Protein AF-A0A6C0I7C7-F1 (afdb_monomer)

Structure (mmCIF, N/CA/C/O backbone):
data_AF-A0A6C0I7C7-F1
#
_entry.id   AF-A0A6C0I7C7-F1
#
loop_
_atom_site.group_PDB
_atom_site.id
_atom_site.type_symbol
_atom_site.label_atom_id
_atom_site.label_alt_id
_atom_site.label_comp_id
_atom_site.label_asym_id
_atom_site.label_entity_id
_atom_site.label_seq_id
_atom_site.pdbx_PDB_ins_code
_atom_site.Cartn_x
_atom_site.Cartn_y
_atom_site.Cartn_z
_atom_site.occupancy
_atom_site.B_iso_or_equiv
_atom_site.auth_seq_id
_atom_site.auth_comp_id
_atom_site.auth_asym_id
_atom_site.auth_atom_id
_atom_site.pdbx_PDB_model_num
ATOM 1 N N . MET A 1 1 ? -17.592 3.405 11.087 1.00 39.84 1 MET A N 1
ATOM 2 C CA . MET A 1 1 ? -16.593 3.543 10.002 1.00 39.84 1 MET A CA 1
ATOM 3 C C . MET A 1 1 ? -16.508 5.006 9.608 1.00 39.84 1 MET A C 1
ATOM 5 O O . MET A 1 1 ? -17.499 5.531 9.111 1.00 39.84 1 MET A O 1
ATOM 9 N N . THR A 1 2 ? -15.379 5.684 9.818 1.00 46.84 2 THR A N 1
ATOM 10 C CA . THR A 1 2 ? -15.188 6.994 9.184 1.00 46.84 2 THR A CA 1
ATOM 11 C C . THR A 1 2 ? -15.109 6.748 7.677 1.00 46.84 2 THR A C 1
ATOM 13 O O . THR A 1 2 ? -14.207 6.071 7.189 1.00 46.84 2 THR A O 1
ATOM 16 N N . LYS A 1 3 ? -16.101 7.228 6.917 1.00 59.59 3 LYS A N 1
ATOM 17 C CA . LYS A 1 3 ? -16.190 7.017 5.457 1.00 59.59 3 LYS A CA 1
ATOM 18 C C . LYS A 1 3 ? -14.930 7.490 4.700 1.00 59.59 3 LYS A C 1
ATOM 20 O O . LYS A 1 3 ? -14.729 7.087 3.562 1.00 59.59 3 LYS A O 1
ATOM 25 N N . ALA A 1 4 ? -14.086 8.307 5.337 1.00 64.00 4 ALA A N 1
ATOM 26 C CA . ALA A 1 4 ? -12.884 8.897 4.761 1.00 64.00 4 ALA A CA 1
ATOM 27 C C . ALA A 1 4 ? -11.643 7.979 4.744 1.00 64.00 4 ALA A C 1
ATOM 29 O O . ALA A 1 4 ? -10.854 8.082 3.808 1.00 64.00 4 ALA A O 1
ATOM 30 N N . TRP A 1 5 ? -11.447 7.086 5.730 1.00 82.62 5 TRP A N 1
ATOM 31 C CA . TRP A 1 5 ? -10.162 6.370 5.863 1.00 82.62 5 TRP A CA 1
ATOM 32 C C . TRP A 1 5 ? -9.929 5.360 4.736 1.00 82.62 5 TRP A C 1
ATOM 34 O O . TRP A 1 5 ? -8.826 5.279 4.208 1.00 82.62 5 TRP A O 1
ATOM 44 N N . GLY A 1 6 ? -10.965 4.592 4.376 1.00 88.00 6 GLY A N 1
ATOM 45 C CA . GLY A 1 6 ? -10.836 3.439 3.483 1.00 88.00 6 GLY A CA 1
ATOM 46 C C . GLY A 1 6 ? -10.305 3.830 2.107 1.00 88.00 6 GLY A C 1
ATOM 47 O O . GLY A 1 6 ? -9.279 3.301 1.689 1.00 88.00 6 GLY A O 1
ATOM 48 N N . PRO A 1 7 ? -10.944 4.786 1.411 1.00 90.81 7 PRO A N 1
ATOM 49 C CA . PRO A 1 7 ? -10.458 5.199 0.105 1.00 90.81 7 PRO A CA 1
ATOM 50 C C . PRO A 1 7 ? -9.084 5.871 0.129 1.00 90.81 7 PRO A C 1
ATOM 52 O O . PRO A 1 7 ? -8.263 5.589 -0.736 1.00 90.81 7 PRO A O 1
ATOM 55 N N . LEU A 1 8 ? -8.806 6.711 1.133 1.00 92.38 8 LEU A N 1
ATOM 56 C CA . LEU A 1 8 ? -7.497 7.348 1.292 1.00 92.38 8 LEU A CA 1
ATOM 57 C C . LEU A 1 8 ? -6.392 6.312 1.562 1.00 92.38 8 LEU A C 1
ATOM 59 O O . LEU A 1 8 ? -5.307 6.403 0.991 1.00 92.38 8 LEU A O 1
ATOM 63 N N . GLY A 1 9 ? -6.679 5.302 2.386 1.00 95.06 9 GLY A N 1
ATOM 64 C CA . GLY A 1 9 ? -5.780 4.183 2.663 1.00 95.06 9 GLY A CA 1
ATOM 65 C C . GLY A 1 9 ? -5.479 3.345 1.420 1.00 95.06 9 GLY A C 1
ATOM 66 O O . GLY A 1 9 ? -4.312 3.106 1.119 1.00 95.06 9 GLY A O 1
ATOM 67 N N . TRP A 1 10 ? -6.501 2.959 0.649 1.00 96.38 10 TRP A N 1
ATOM 68 C CA . TRP A 1 10 ? -6.286 2.222 -0.602 1.00 96.38 10 TRP A CA 1
ATOM 69 C C . TRP A 1 10 ? -5.533 3.050 -1.640 1.00 96.38 10 TRP A C 1
ATOM 71 O O . TRP A 1 10 ? -4.612 2.532 -2.265 1.00 96.38 10 TRP A O 1
ATOM 81 N N . ALA A 1 11 ? -5.862 4.336 -1.788 1.00 95.19 11 ALA A N 1
ATOM 82 C CA . ALA A 1 11 ? -5.137 5.218 -2.698 1.00 95.19 11 ALA A CA 1
ATOM 83 C C . ALA A 1 11 ? -3.657 5.362 -2.299 1.00 95.19 11 ALA A C 1
ATOM 85 O O . ALA A 1 11 ? -2.781 5.383 -3.159 1.00 95.19 11 ALA A O 1
ATOM 86 N N . THR A 1 12 ? -3.366 5.386 -0.995 1.00 96.44 12 THR A N 1
ATOM 87 C CA . THR A 1 12 ? -1.997 5.399 -0.456 1.00 96.44 12 THR A CA 1
ATOM 88 C C . THR A 1 12 ? -1.244 4.112 -0.786 1.00 96.44 12 THR A C 1
ATOM 90 O O . THR A 1 12 ? -0.120 4.187 -1.273 1.00 96.44 12 THR A O 1
ATOM 93 N N . LEU A 1 13 ? -1.860 2.942 -0.581 1.00 97.81 13 LEU A N 1
ATOM 94 C CA . LEU A 1 13 ? -1.248 1.650 -0.915 1.00 97.81 13 LEU A CA 1
ATOM 95 C C . LEU A 1 13 ? -0.942 1.524 -2.413 1.00 97.81 13 LEU A C 1
ATOM 97 O O . LEU A 1 13 ? 0.166 1.142 -2.775 1.00 97.81 13 LEU A O 1
ATOM 101 N N . HIS A 1 14 ? -1.902 1.871 -3.277 1.00 96.75 14 HIS A N 1
ATOM 102 C CA . HIS A 1 14 ? -1.714 1.816 -4.733 1.00 96.75 14 HIS A CA 1
ATOM 103 C C . HIS A 1 14 ? -0.637 2.789 -5.209 1.00 96.75 14 HIS A C 1
ATOM 105 O O . HIS A 1 14 ? 0.195 2.427 -6.032 1.00 96.75 14 HIS A O 1
ATOM 111 N N . SER A 1 15 ? -0.619 3.998 -4.644 1.00 95.50 15 SER A N 1
ATOM 112 C CA . SER A 1 15 ? 0.409 5.010 -4.904 1.00 95.50 15 SER A CA 1
ATOM 113 C C . SER A 1 15 ? 1.811 4.521 -4.519 1.00 95.50 15 SER A C 1
ATOM 115 O O . SER A 1 15 ? 2.746 4.670 -5.299 1.00 95.50 15 SER A O 1
ATOM 117 N N . VAL A 1 16 ? 1.964 3.880 -3.354 1.00 96.12 16 VAL A N 1
ATOM 118 C CA . VAL A 1 16 ? 3.245 3.282 -2.944 1.00 96.12 16 VAL A CA 1
ATOM 119 C C . VAL A 1 16 ? 3.658 2.142 -3.868 1.00 96.12 16 VAL A C 1
ATOM 121 O O . VAL A 1 16 ? 4.806 2.102 -4.306 1.00 96.12 16 VAL A O 1
ATOM 124 N N . ALA A 1 17 ? 2.732 1.241 -4.201 1.00 96.25 17 ALA A N 1
ATOM 125 C CA . ALA A 1 17 ? 3.032 0.111 -5.070 1.00 96.25 17 ALA A CA 1
ATOM 126 C C . ALA A 1 17 ? 3.509 0.558 -6.456 1.00 96.25 17 ALA A C 1
ATOM 128 O O . ALA A 1 17 ? 4.483 0.019 -6.969 1.00 96.25 17 ALA A O 1
ATOM 129 N N . ALA A 1 18 ? 2.876 1.585 -7.026 1.00 95.12 18 ALA A N 1
ATOM 130 C CA . ALA A 1 18 ? 3.227 2.113 -8.340 1.00 95.12 18 ALA A CA 1
ATOM 131 C C . ALA A 1 18 ? 4.615 2.778 -8.392 1.00 95.12 18 ALA A C 1
ATOM 133 O O . ALA A 1 18 ? 5.244 2.811 -9.447 1.00 95.12 18 ALA A O 1
ATOM 134 N N . MET A 1 19 ? 5.104 3.278 -7.254 1.00 93.44 19 MET A N 1
ATOM 135 C CA . MET A 1 19 ? 6.407 3.941 -7.117 1.00 93.44 19 MET A CA 1
ATOM 136 C C . MET A 1 19 ? 7.557 3.009 -6.752 1.00 93.44 19 MET A C 1
ATOM 138 O O . MET A 1 19 ? 8.706 3.446 -6.628 1.00 93.44 19 MET A O 1
ATOM 142 N N . TYR A 1 20 ? 7.256 1.738 -6.519 1.00 95.50 20 TYR A N 1
ATOM 143 C CA . TYR A 1 20 ? 8.263 0.761 -6.162 1.00 95.50 20 TYR A CA 1
ATOM 144 C C . TYR A 1 20 ? 9.186 0.441 -7.344 1.00 95.50 20 TYR A C 1
ATOM 146 O O . TYR A 1 20 ? 8.843 0.687 -8.495 1.00 95.50 20 TYR A O 1
ATOM 154 N N . SER A 1 21 ? 10.391 -0.058 -7.066 1.00 94.25 21 SER A N 1
ATOM 155 C CA . SER A 1 21 ? 11.368 -0.377 -8.116 1.00 94.25 21 SER A CA 1
ATOM 156 C C . SER A 1 21 ? 10.987 -1.668 -8.843 1.00 94.25 21 SER A C 1
ATOM 158 O O . SER A 1 21 ? 10.533 -2.615 -8.203 1.00 94.25 21 SER A O 1
ATOM 160 N N . ASP A 1 22 ? 11.227 -1.750 -10.153 1.00 94.88 22 ASP A N 1
ATOM 161 C CA . ASP A 1 22 ? 11.140 -3.026 -10.883 1.00 94.88 22 ASP A CA 1
ATOM 162 C C . ASP A 1 22 ? 12.212 -4.017 -10.421 1.00 94.88 22 ASP A C 1
ATOM 164 O O . ASP A 1 22 ? 11.950 -5.213 -10.342 1.00 94.88 22 ASP A O 1
ATOM 168 N N . SER A 1 23 ? 13.383 -3.495 -10.044 1.00 95.81 23 SER A N 1
ATOM 169 C CA . SER A 1 23 ? 14.525 -4.255 -9.530 1.00 95.81 23 SER A CA 1
ATOM 170 C C . SER A 1 23 ? 14.928 -3.696 -8.160 1.00 95.81 23 SER A C 1
ATOM 172 O O . SER A 1 23 ? 15.863 -2.895 -8.075 1.00 95.81 23 SER A O 1
ATOM 174 N N . PRO A 1 24 ? 14.185 -4.011 -7.084 1.00 96.50 24 PRO A N 1
ATOM 175 C CA . PRO A 1 24 ? 14.454 -3.474 -5.758 1.00 96.50 24 PRO A CA 1
ATOM 176 C C . PRO A 1 24 ? 15.679 -4.133 -5.120 1.00 96.50 24 PRO A C 1
ATOM 178 O O . PRO A 1 24 ? 15.840 -5.355 -5.134 1.00 96.50 24 PRO A O 1
ATOM 181 N N . THR A 1 25 ? 16.511 -3.315 -4.483 1.00 97.19 25 THR A N 1
ATOM 182 C CA . THR A 1 25 ? 17.580 -3.778 -3.589 1.00 97.19 25 THR A CA 1
ATOM 183 C C . THR A 1 25 ? 17.002 -4.429 -2.329 1.00 97.19 25 THR A C 1
ATOM 185 O O . THR A 1 25 ? 15.852 -4.186 -1.954 1.00 97.19 25 THR A O 1
ATOM 188 N N . ASP A 1 26 ? 17.805 -5.212 -1.607 1.00 97.50 26 ASP A N 1
ATOM 189 C CA . ASP A 1 26 ? 17.351 -5.835 -0.355 1.00 97.50 26 ASP A CA 1
ATOM 190 C C . ASP A 1 26 ? 16.972 -4.801 0.716 1.00 97.50 26 ASP A C 1
ATOM 192 O O . ASP A 1 26 ? 16.044 -5.019 1.498 1.00 97.50 26 ASP A O 1
ATOM 196 N N . LEU A 1 27 ? 17.615 -3.628 0.697 1.00 95.88 27 LEU A N 1
ATOM 197 C CA . LEU A 1 27 ? 17.228 -2.502 1.544 1.00 95.88 27 LEU A CA 1
ATOM 198 C C . LEU A 1 27 ? 15.833 -1.972 1.179 1.00 95.88 27 LEU A C 1
ATOM 200 O O . LEU A 1 27 ? 15.023 -1.722 2.069 1.00 95.88 27 LEU A O 1
ATOM 204 N N . GLU A 1 28 ? 15.526 -1.829 -0.112 1.00 95.88 28 GLU A N 1
ATOM 205 C CA . GLU A 1 28 ? 14.204 -1.392 -0.581 1.00 95.88 28 GLU A CA 1
ATOM 206 C C . GLU A 1 28 ? 13.115 -2.428 -0.270 1.00 95.88 28 GLU A C 1
ATOM 208 O O . GLU A 1 28 ? 12.003 -2.054 0.106 1.00 95.88 28 GLU A O 1
ATOM 213 N N . LYS A 1 29 ? 13.429 -3.728 -0.362 1.00 97.81 29 LYS A N 1
ATOM 214 C CA . LYS A 1 29 ? 12.543 -4.820 0.079 1.00 97.81 29 LYS A CA 1
ATOM 215 C C . LYS A 1 29 ? 12.265 -4.750 1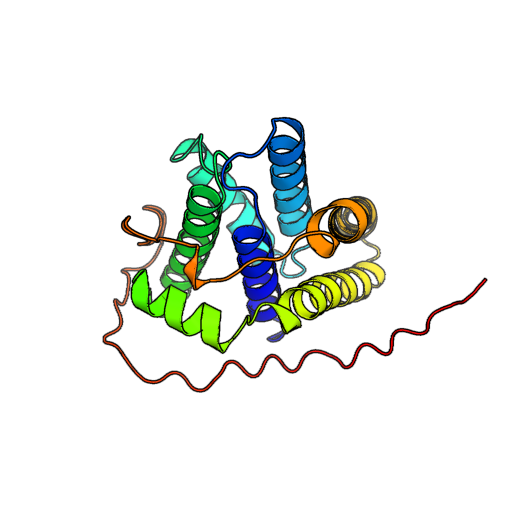.580 1.00 97.81 29 LYS A C 1
ATOM 217 O O . LYS A 1 29 ? 11.108 -4.791 1.993 1.00 97.81 29 LYS A O 1
ATOM 222 N N . ALA A 1 30 ? 13.298 -4.585 2.405 1.00 96.81 30 ALA A N 1
ATOM 223 C CA . ALA A 1 30 ? 13.136 -4.445 3.851 1.00 96.81 30 ALA A CA 1
ATOM 224 C C . ALA A 1 30 ? 12.327 -3.188 4.222 1.00 96.81 30 ALA A C 1
ATOM 226 O O . ALA A 1 30 ? 11.477 -3.226 5.117 1.00 96.81 30 ALA A O 1
ATOM 227 N N . LEU A 1 31 ? 12.561 -2.083 3.511 1.00 96.31 31 LEU A N 1
ATOM 228 C CA . LEU A 1 31 ? 11.858 -0.820 3.702 1.00 96.31 31 LEU A CA 1
ATOM 229 C C . LEU A 1 31 ? 10.370 -0.937 3.355 1.00 96.31 31 LEU A C 1
ATOM 231 O O . LEU A 1 31 ? 9.543 -0.504 4.158 1.00 96.31 31 LEU A O 1
ATOM 235 N N . VAL A 1 32 ? 10.004 -1.546 2.219 1.00 97.38 32 VAL A N 1
ATOM 236 C CA . VAL A 1 32 ? 8.585 -1.693 1.849 1.00 97.38 32 VAL A CA 1
ATOM 237 C C . VAL A 1 32 ? 7.846 -2.655 2.781 1.00 97.38 32 VAL A C 1
ATOM 239 O O . VAL A 1 32 ? 6.708 -2.376 3.156 1.00 97.38 32 VAL A O 1
ATOM 242 N N . THR A 1 33 ? 8.502 -3.725 3.244 1.00 97.56 33 THR A N 1
ATOM 243 C CA . THR A 1 33 ? 7.944 -4.635 4.257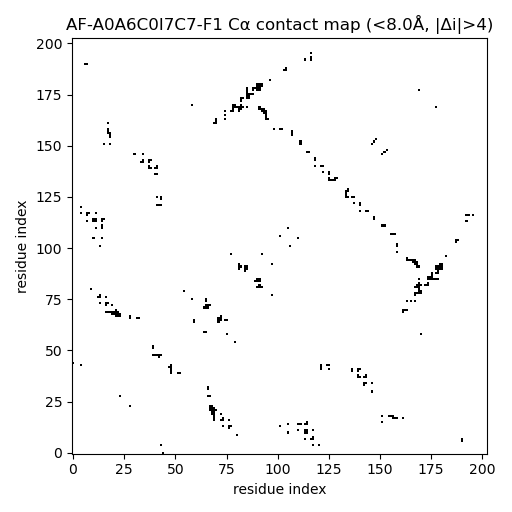 1.00 97.56 33 THR A CA 1
ATOM 244 C C . THR A 1 33 ? 7.630 -3.891 5.549 1.00 97.56 33 THR A C 1
ATOM 246 O O . THR A 1 33 ? 6.485 -3.911 6.004 1.00 97.56 33 THR A O 1
ATOM 249 N N . ARG A 1 34 ? 8.603 -3.145 6.091 1.00 97.12 34 ARG A N 1
ATOM 250 C CA . ARG A 1 34 ? 8.395 -2.316 7.288 1.00 97.12 34 ARG A CA 1
ATOM 251 C C . ARG A 1 34 ? 7.291 -1.285 7.072 1.00 97.12 34 ARG A C 1
ATOM 253 O O . ARG A 1 34 ? 6.467 -1.066 7.955 1.00 97.12 34 ARG A O 1
ATOM 260 N N . TRP A 1 35 ? 7.253 -0.655 5.900 1.00 97.75 35 TRP A N 1
ATOM 261 C CA . TRP A 1 35 ? 6.241 0.347 5.586 1.00 97.75 35 TRP A CA 1
ATOM 262 C C . TRP A 1 35 ? 4.827 -0.253 5.556 1.00 97.75 35 TRP A C 1
ATOM 264 O O . TRP A 1 35 ? 3.918 0.342 6.133 1.00 97.75 35 TRP A O 1
ATOM 274 N N . ILE A 1 36 ? 4.626 -1.441 4.969 1.00 98.31 36 ILE A N 1
ATOM 275 C CA . ILE A 1 36 ? 3.315 -2.118 4.959 1.00 98.31 36 ILE A CA 1
ATOM 276 C C . ILE A 1 36 ? 2.896 -2.552 6.364 1.00 98.31 36 ILE A C 1
ATOM 278 O O . ILE A 1 36 ? 1.726 -2.407 6.724 1.00 98.31 36 ILE A O 1
ATOM 282 N N . GLU A 1 37 ? 3.829 -3.039 7.182 1.00 97.81 37 GLU A N 1
ATOM 283 C CA . GLU A 1 37 ? 3.557 -3.352 8.588 1.00 97.81 37 GLU A CA 1
ATOM 284 C C . GLU A 1 37 ? 3.119 -2.100 9.359 1.00 97.81 37 GLU A C 1
ATOM 286 O O . GLU A 1 37 ? 2.093 -2.112 10.043 1.00 97.81 37 GLU A O 1
ATOM 291 N N . SER A 1 38 ? 3.831 -0.984 9.194 1.00 98.38 38 SER A N 1
ATOM 292 C CA . SER A 1 38 ? 3.466 0.300 9.797 1.00 98.38 38 SER A CA 1
ATOM 293 C C . SER A 1 38 ? 2.130 0.828 9.273 1.00 98.38 38 SER A C 1
ATOM 295 O O . SER A 1 38 ? 1.309 1.330 10.047 1.00 98.38 38 SER A O 1
ATOM 297 N N . PHE A 1 39 ? 1.846 0.658 7.980 1.00 98.31 39 PHE A N 1
ATOM 298 C CA . PHE A 1 39 ? 0.549 0.986 7.396 1.00 98.31 39 PHE A CA 1
ATOM 299 C C . PHE A 1 39 ? -0.561 0.166 8.060 1.00 98.31 39 PHE A C 1
ATOM 301 O O . PHE A 1 39 ? -1.523 0.743 8.562 1.00 98.31 39 PHE A O 1
ATOM 308 N N . GLN A 1 40 ? -0.401 -1.159 8.151 1.00 97.75 40 GLN A N 1
ATOM 309 C CA . GLN A 1 40 ? -1.358 -2.050 8.807 1.00 97.75 40 GLN A CA 1
ATOM 310 C C . GLN A 1 40 ? -1.624 -1.602 10.245 1.00 97.75 40 GLN A C 1
ATOM 312 O O . GLN A 1 40 ? -2.779 -1.441 10.635 1.00 97.75 40 GLN A O 1
ATOM 317 N N . ARG A 1 41 ? -0.571 -1.336 11.024 1.00 97.38 41 ARG A N 1
ATOM 318 C CA . ARG A 1 41 ? -0.684 -0.942 12.436 1.00 97.38 41 ARG A CA 1
ATOM 319 C C . ARG A 1 41 ? -1.374 0.404 12.638 1.00 97.38 41 ARG A C 1
ATOM 321 O O . ARG A 1 41 ? -2.003 0.602 13.678 1.00 97.38 41 ARG A O 1
ATOM 328 N N . THR A 1 42 ? -1.306 1.295 11.653 1.00 96.38 42 THR A N 1
ATOM 329 C CA . THR A 1 42 ? -1.896 2.641 11.715 1.00 96.38 42 THR A CA 1
ATOM 330 C C . THR A 1 42 ? -3.308 2.735 11.140 1.00 96.38 42 THR A C 1
ATOM 332 O O . THR A 1 42 ? -3.927 3.796 11.257 1.00 96.38 42 THR A O 1
ATOM 335 N N . ILE A 1 43 ? -3.869 1.648 10.595 1.00 95.56 43 ILE A N 1
ATOM 336 C CA . ILE A 1 43 ? -5.288 1.599 10.222 1.00 95.56 43 ILE A CA 1
ATOM 337 C C . ILE A 1 43 ? -6.140 1.900 11.465 1.00 95.56 43 ILE A C 1
ATOM 339 O O . ILE A 1 43 ? -6.121 1.169 12.450 1.00 95.56 43 ILE A O 1
ATOM 343 N N . THR A 1 44 ? -6.909 2.987 11.401 1.00 92.31 44 THR A N 1
ATOM 344 C CA . THR A 1 44 ? -7.697 3.526 12.531 1.00 92.31 44 THR A CA 1
ATOM 345 C C . THR A 1 44 ? -8.980 2.741 12.817 1.00 92.31 44 THR A C 1
ATOM 347 O O . THR A 1 44 ? -9.546 2.832 13.900 1.00 92.31 44 THR A O 1
ATOM 350 N N . CYS A 1 45 ? -9.459 1.949 11.855 1.00 91.88 45 CYS A N 1
ATOM 351 C CA . CYS A 1 45 ? -10.578 1.031 12.051 1.00 91.88 45 CYS A CA 1
ATOM 352 C C . CYS A 1 45 ? -10.073 -0.298 12.628 1.00 91.88 45 CYS A C 1
ATOM 354 O O . CYS A 1 45 ? -9.456 -1.072 11.901 1.00 91.88 45 CYS A O 1
ATOM 356 N N . GLU A 1 46 ? -10.408 -0.604 13.883 1.00 92.12 46 GLU A N 1
ATOM 357 C CA . GLU A 1 46 ? -9.919 -1.802 14.586 1.00 92.12 46 GLU A CA 1
ATOM 358 C C . GLU A 1 46 ? -10.190 -3.114 13.837 1.00 92.12 46 GLU A C 1
ATOM 360 O O . GLU A 1 46 ? -9.271 -3.871 13.523 1.00 92.12 46 GLU A O 1
ATOM 365 N N . MET A 1 47 ? -11.450 -3.358 13.463 1.00 92.56 47 MET A N 1
ATOM 366 C CA . MET A 1 47 ? -11.811 -4.566 12.712 1.00 92.56 47 MET A CA 1
ATOM 367 C C . MET A 1 47 ? -11.091 -4.631 11.362 1.00 92.56 47 MET A C 1
ATOM 369 O O . MET A 1 47 ? -10.629 -5.689 10.946 1.00 92.56 47 MET A O 1
ATOM 373 N N . CYS A 1 48 ? -10.968 -3.494 10.675 1.00 93.69 48 CYS A N 1
ATOM 374 C CA . CYS A 1 48 ? -10.299 -3.419 9.382 1.00 93.69 48 CYS A CA 1
ATOM 375 C C . CYS A 1 48 ? -8.800 -3.713 9.519 1.00 93.69 48 CYS A C 1
ATOM 377 O O . CYS A 1 48 ? -8.238 -4.428 8.696 1.00 93.69 48 CYS A O 1
ATOM 379 N N . ARG A 1 49 ? -8.172 -3.204 10.583 1.00 95.06 49 ARG A N 1
ATOM 380 C CA . ARG A 1 49 ? -6.770 -3.435 10.924 1.00 95.06 49 ARG A CA 1
ATOM 381 C C . ARG A 1 49 ? -6.480 -4.910 11.191 1.00 95.06 49 ARG A C 1
ATOM 383 O O . ARG A 1 49 ? -5.491 -5.433 10.676 1.00 95.06 49 ARG A O 1
ATOM 390 N N . SER A 1 50 ? -7.342 -5.570 11.964 1.00 95.75 50 SER A N 1
ATOM 391 C CA . SER A 1 50 ? -7.244 -7.005 12.260 1.00 95.75 50 SER A CA 1
ATOM 392 C C . SER A 1 50 ? -7.448 -7.864 11.003 1.00 95.75 50 SER A C 1
ATOM 394 O O . SER A 1 50 ? -6.644 -8.751 10.702 1.00 95.75 50 SER A O 1
ATOM 396 N N . HIS A 1 51 ? -8.461 -7.542 10.191 1.00 94.88 51 HIS A N 1
ATOM 397 C CA . H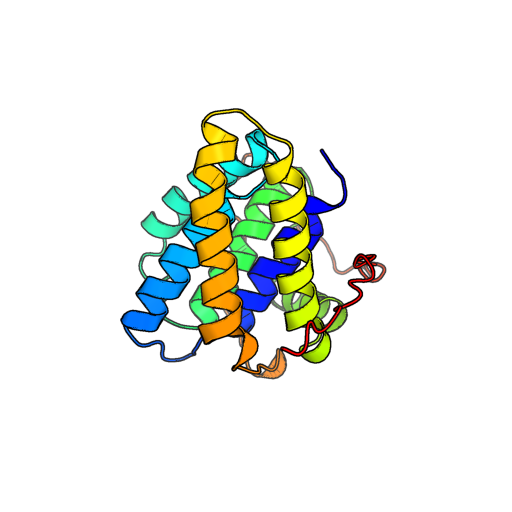IS A 1 51 ? -8.685 -8.226 8.917 1.00 94.88 51 HIS A CA 1
ATOM 398 C C . HIS A 1 51 ? -7.514 -8.046 7.946 1.00 94.88 51 HIS A C 1
ATOM 400 O O . HIS A 1 51 ? -7.101 -9.015 7.313 1.00 94.88 51 HIS A O 1
ATOM 406 N N . PHE A 1 52 ? -6.945 -6.840 7.849 1.00 96.75 52 PHE A N 1
ATOM 407 C CA . PHE A 1 52 ? -5.792 -6.593 6.987 1.00 96.75 52 PHE A CA 1
ATOM 408 C C . PHE A 1 52 ? -4.556 -7.367 7.464 1.00 96.75 52 PHE A C 1
ATOM 410 O O . PHE A 1 52 ? -3.868 -7.949 6.639 1.00 96.75 52 PHE A O 1
ATOM 417 N N . ALA A 1 53 ? -4.316 -7.481 8.778 1.00 97.56 53 ALA A N 1
ATOM 418 C CA . ALA A 1 53 ? -3.234 -8.320 9.310 1.00 97.56 53 ALA A CA 1
ATOM 419 C C . ALA A 1 53 ? -3.368 -9.796 8.900 1.00 97.56 53 ALA A C 1
ATOM 421 O O . ALA A 1 53 ? -2.388 -10.428 8.509 1.00 97.56 53 ALA A O 1
ATOM 422 N N . THR A 1 54 ? -4.588 -10.335 8.969 1.00 96.94 54 THR A N 1
ATOM 423 C CA . THR A 1 54 ? -4.871 -11.719 8.557 1.00 96.94 54 THR A CA 1
ATOM 424 C C . THR A 1 54 ? -4.630 -11.900 7.059 1.00 96.94 54 THR A C 1
ATOM 426 O O . THR A 1 54 ? -3.970 -12.855 6.656 1.00 96.94 54 THR A O 1
ATOM 429 N N . LEU A 1 55 ? -5.093 -10.939 6.253 1.00 96.88 55 LEU A N 1
ATOM 430 C CA . LEU A 1 55 ? -4.876 -10.913 4.808 1.00 96.88 55 LEU A CA 1
ATOM 431 C C . LEU A 1 55 ? -3.383 -10.884 4.462 1.00 96.88 55 LEU A C 1
ATOM 433 O O . LEU A 1 55 ? -2.959 -11.644 3.600 1.00 96.88 55 LEU A O 1
ATOM 437 N N . LEU A 1 56 ? -2.581 -10.049 5.137 1.00 97.81 56 LEU A N 1
ATOM 438 C CA . LEU A 1 56 ? -1.131 -9.994 4.916 1.00 97.81 56 LEU A CA 1
ATOM 439 C C . LEU A 1 56 ? -0.475 -11.351 5.179 1.00 97.81 56 LEU A C 1
ATOM 441 O O . LEU A 1 56 ? 0.303 -11.822 4.356 1.00 97.81 56 LEU A O 1
ATOM 445 N N . LYS A 1 57 ? -0.820 -12.003 6.297 1.00 97.19 57 LYS A N 1
ATOM 446 C CA . LYS A 1 57 ? -0.264 -13.314 6.656 1.00 97.19 57 LYS A CA 1
ATOM 447 C C . LYS A 1 57 ? -0.558 -14.368 5.586 1.00 97.19 57 LYS A C 1
ATOM 449 O O . LYS A 1 57 ? 0.340 -15.107 5.192 1.00 97.19 57 LYS A O 1
ATOM 454 N N . GLU A 1 58 ? -1.802 -14.434 5.120 1.00 96.38 58 GLU A N 1
ATOM 455 C CA . GLU A 1 58 ? -2.201 -15.356 4.054 1.00 96.38 58 GLU A CA 1
ATOM 456 C C . GLU A 1 58 ? -1.500 -15.032 2.732 1.00 96.38 58 GLU A C 1
ATOM 458 O O . GLU A 1 58 ? -0.950 -15.927 2.085 1.00 96.38 58 GLU A O 1
ATOM 463 N N . TYR A 1 59 ? -1.481 -13.753 2.346 1.00 96.88 59 TYR A N 1
ATOM 464 C CA . TYR A 1 59 ? -0.883 -13.327 1.087 1.00 96.88 59 TYR A CA 1
ATOM 465 C C . TYR A 1 59 ? 0.608 -13.652 1.050 1.00 96.88 59 TYR A C 1
ATOM 467 O O . TYR A 1 59 ? 1.063 -14.270 0.095 1.00 96.88 59 TYR A O 1
ATOM 475 N N . TYR A 1 60 ? 1.361 -13.296 2.094 1.00 96.88 60 TYR A N 1
ATOM 476 C CA . TYR A 1 60 ? 2.808 -13.527 2.147 1.00 96.88 60 TYR A CA 1
ATOM 477 C C . TYR A 1 60 ? 3.161 -15.015 2.160 1.00 96.88 60 TYR A C 1
ATOM 479 O O . TYR A 1 60 ? 4.165 -15.405 1.576 1.00 96.88 60 TYR A O 1
ATOM 487 N N . SER A 1 61 ? 2.322 -15.856 2.772 1.00 96.56 61 SER A N 1
ATOM 488 C CA . SER A 1 61 ? 2.508 -17.310 2.723 1.00 96.56 61 SER A CA 1
ATOM 489 C C . SER A 1 61 ? 2.235 -17.893 1.336 1.00 96.56 61 SER A C 1
ATOM 491 O O . SER A 1 61 ? 2.827 -18.907 0.982 1.00 96.56 61 SER A O 1
ATOM 493 N N . THR A 1 62 ? 1.317 -17.294 0.575 1.00 95.69 62 THR A N 1
ATOM 494 C CA . THR A 1 62 ? 0.935 -17.774 -0.763 1.00 95.69 62 THR A CA 1
ATOM 495 C C . THR A 1 62 ? 1.876 -17.236 -1.845 1.00 95.69 62 THR A C 1
ATOM 497 O O . THR A 1 62 ? 2.146 -17.913 -2.833 1.00 95.69 62 THR A O 1
ATOM 500 N N . TYR A 1 63 ? 2.381 -16.017 -1.653 1.00 95.88 63 TYR A N 1
ATOM 501 C CA . TYR A 1 63 ? 3.203 -15.266 -2.596 1.00 95.88 63 TYR A CA 1
ATOM 502 C C . TYR A 1 63 ? 4.446 -14.727 -1.875 1.00 95.88 63 TYR A C 1
ATOM 504 O O . TYR A 1 63 ? 4.476 -13.544 -1.536 1.00 95.88 63 TYR A O 1
ATOM 512 N N . PRO A 1 64 ? 5.472 -15.555 -1.610 1.00 96.31 64 PRO A N 1
ATOM 513 C CA . PRO A 1 64 ? 6.669 -15.112 -0.888 1.00 96.31 64 PRO A CA 1
ATOM 514 C C . PRO A 1 64 ? 7.424 -13.987 -1.617 1.00 96.31 64 PRO A C 1
ATOM 516 O O . PRO A 1 64 ? 7.955 -13.092 -0.966 1.00 96.31 64 PRO A O 1
ATOM 519 N N . ASP A 1 65 ? 7.365 -13.955 -2.951 1.00 96.31 65 ASP A N 1
ATOM 520 C CA . ASP A 1 65 ? 8.021 -12.951 -3.806 1.00 96.31 65 ASP A CA 1
ATOM 521 C C . ASP A 1 65 ? 7.171 -11.685 -4.038 1.00 96.31 65 ASP A C 1
ATOM 523 O O . ASP A 1 65 ? 7.331 -10.968 -5.028 1.00 96.31 65 ASP A O 1
ATOM 527 N N . TRP A 1 66 ? 6.222 -11.388 -3.147 1.00 97.19 66 TRP A N 1
ATOM 528 C CA . TRP A 1 66 ? 5.285 -10.267 -3.297 1.00 97.19 66 TRP A CA 1
ATOM 529 C C . TRP A 1 66 ? 5.956 -8.888 -3.407 1.00 97.19 66 TRP A C 1
ATOM 531 O O . TRP A 1 66 ? 5.360 -7.969 -3.963 1.00 97.19 66 TRP A O 1
ATOM 541 N N . ASN A 1 67 ? 7.182 -8.735 -2.902 1.00 97.56 67 ASN A N 1
ATOM 542 C CA . ASN A 1 67 ? 7.989 -7.515 -2.986 1.00 97.56 67 ASN A CA 1
ATOM 543 C C . ASN A 1 67 ? 9.205 -7.661 -3.917 1.00 97.56 67 ASN A C 1
ATOM 545 O O . ASN A 1 67 ? 10.129 -6.856 -3.841 1.00 97.56 67 ASN A O 1
ATOM 549 N N . ALA A 1 68 ? 9.242 -8.675 -4.785 1.00 97.38 68 ALA A N 1
ATOM 550 C CA . ALA A 1 68 ? 10.383 -8.895 -5.672 1.00 97.38 68 ALA A CA 1
ATOM 551 C C . ALA A 1 68 ? 10.484 -7.862 -6.809 1.00 97.38 68 ALA A C 1
ATOM 553 O O . ALA A 1 68 ? 11.563 -7.680 -7.360 1.00 97.38 68 ALA A O 1
ATOM 554 N N . SER A 1 69 ? 9.385 -7.175 -7.139 1.00 96.44 69 SER A N 1
ATOM 555 C CA . SER A 1 69 ? 9.329 -6.105 -8.140 1.00 96.44 69 SER A CA 1
ATOM 556 C C . SER A 1 69 ? 8.129 -5.182 -7.904 1.00 96.44 69 SER A C 1
ATOM 558 O O . SER A 1 69 ? 7.194 -5.527 -7.169 1.00 96.44 69 SER A O 1
ATOM 560 N N . ARG A 1 70 ? 8.110 -4.032 -8.586 1.00 95.75 70 ARG A N 1
ATOM 561 C CA . ARG A 1 70 ? 6.948 -3.137 -8.701 1.00 95.75 70 ARG A CA 1
ATOM 562 C C . ARG A 1 70 ? 5.688 -3.889 -9.105 1.00 95.75 70 ARG A C 1
ATOM 564 O O . ARG A 1 70 ? 4.659 -3.752 -8.449 1.00 95.75 70 ARG A O 1
ATOM 571 N N . THR A 1 71 ? 5.775 -4.725 -10.135 1.00 94.81 71 THR A N 1
ATOM 572 C CA . THR A 1 71 ? 4.644 -5.519 -10.619 1.00 94.81 71 THR A CA 1
ATOM 573 C C . THR A 1 71 ? 4.121 -6.455 -9.532 1.00 94.81 71 THR A C 1
ATOM 575 O O . THR A 1 71 ? 2.923 -6.439 -9.250 1.00 94.81 71 THR A O 1
ATOM 578 N N . ASN A 1 72 ? 4.990 -7.206 -8.843 1.00 95.88 72 ASN A N 1
ATOM 579 C CA . ASN A 1 72 ? 4.563 -8.086 -7.745 1.00 95.88 72 ASN A CA 1
ATOM 580 C C . ASN A 1 72 ? 3.832 -7.309 -6.640 1.00 95.88 72 ASN A C 1
ATOM 582 O O . ASN A 1 72 ? 2.790 -7.756 -6.148 1.00 95.88 72 ASN A O 1
ATOM 586 N N . LEU A 1 73 ? 4.334 -6.119 -6.305 1.00 97.06 73 LEU A N 1
ATOM 587 C CA . LEU A 1 73 ? 3.750 -5.285 -5.266 1.00 97.06 73 LEU A CA 1
ATOM 588 C C . LEU A 1 73 ? 2.394 -4.695 -5.681 1.00 97.06 73 LEU A C 1
ATOM 590 O O . LEU A 1 73 ? 1.453 -4.679 -4.887 1.00 97.06 73 LEU A O 1
ATOM 594 N N . VAL A 1 74 ? 2.255 -4.258 -6.935 1.00 96.38 74 VAL A N 1
ATOM 595 C CA . VAL A 1 74 ? 0.974 -3.800 -7.499 1.00 96.38 74 VAL A CA 1
ATOM 596 C C . VAL A 1 74 ? -0.051 -4.936 -7.503 1.00 96.38 74 VAL A C 1
ATOM 598 O O . VAL A 1 74 ? -1.190 -4.741 -7.069 1.00 96.38 74 VAL A O 1
ATOM 601 N N . HIS A 1 75 ? 0.356 -6.141 -7.910 1.00 95.56 75 HIS A N 1
ATOM 602 C CA . HIS A 1 75 ? -0.486 -7.337 -7.850 1.00 95.56 75 HIS A CA 1
ATOM 603 C C . HIS A 1 75 ? -0.974 -7.624 -6.427 1.00 95.56 75 HIS A C 1
ATOM 605 O O . HIS A 1 75 ? -2.164 -7.895 -6.231 1.00 95.56 75 HIS A O 1
ATOM 611 N N . PHE A 1 76 ? -0.089 -7.495 -5.435 1.00 97.00 76 PHE A N 1
ATOM 612 C CA . PHE A 1 76 ? -0.453 -7.614 -4.027 1.00 97.00 76 PHE A CA 1
ATOM 613 C C . PHE A 1 76 ? -1.553 -6.633 -3.632 1.00 97.00 76 PHE A C 1
ATOM 615 O O . PHE A 1 76 ? -2.598 -7.059 -3.134 1.00 97.00 76 PHE A O 1
ATOM 622 N N . VAL A 1 77 ? -1.364 -5.335 -3.879 1.00 97.62 77 VAL A N 1
ATOM 623 C CA . VAL A 1 77 ? -2.338 -4.329 -3.436 1.00 97.62 77 VAL A CA 1
ATOM 624 C C . VAL A 1 77 ? -3.685 -4.511 -4.141 1.00 97.62 77 VAL A C 1
ATOM 626 O O . VAL A 1 77 ? -4.736 -4.404 -3.503 1.00 97.62 77 VAL A O 1
ATOM 629 N N . LEU A 1 78 ? -3.685 -4.839 -5.435 1.00 95.88 78 LEU A N 1
ATOM 630 C CA . LEU A 1 78 ? -4.908 -5.105 -6.195 1.00 95.88 78 LEU A CA 1
ATOM 631 C C . LEU A 1 78 ? -5.675 -6.306 -5.661 1.00 95.88 78 LEU A C 1
ATOM 633 O O . LEU A 1 78 ? -6.873 -6.203 -5.383 1.00 95.88 78 LEU A O 1
ATOM 637 N N . ARG A 1 79 ? -4.986 -7.428 -5.453 1.00 95.62 79 ARG A N 1
ATOM 638 C CA . ARG A 1 79 ? -5.606 -8.632 -4.906 1.00 95.62 79 ARG A CA 1
ATOM 639 C C . ARG A 1 79 ? -6.092 -8.415 -3.476 1.00 95.62 79 ARG A C 1
ATOM 641 O O . ARG A 1 79 ? -7.190 -8.860 -3.133 1.00 95.62 79 ARG A O 1
ATOM 648 N N . ALA A 1 80 ? -5.327 -7.706 -2.648 1.00 96.56 80 ALA A N 1
ATOM 649 C CA . ALA A 1 80 ? -5.744 -7.345 -1.298 1.00 96.56 80 ALA A CA 1
ATOM 650 C C . ALA A 1 80 ? -7.039 -6.517 -1.320 1.00 96.56 80 ALA A C 1
ATOM 652 O O . ALA A 1 80 ? -7.989 -6.815 -0.591 1.00 96.56 80 ALA A O 1
ATOM 653 N N . HIS A 1 81 ? -7.120 -5.525 -2.211 1.00 95.62 81 HIS A N 1
ATOM 654 C CA . HIS A 1 81 ? -8.307 -4.690 -2.369 1.00 95.62 81 HIS A CA 1
ATOM 655 C C . HIS A 1 81 ? -9.510 -5.499 -2.877 1.00 95.62 81 HIS A C 1
ATOM 657 O O . HIS A 1 81 ? -10.598 -5.393 -2.310 1.00 95.62 81 HIS A O 1
ATOM 663 N N . ASN A 1 82 ? -9.318 -6.369 -3.873 1.00 94.50 82 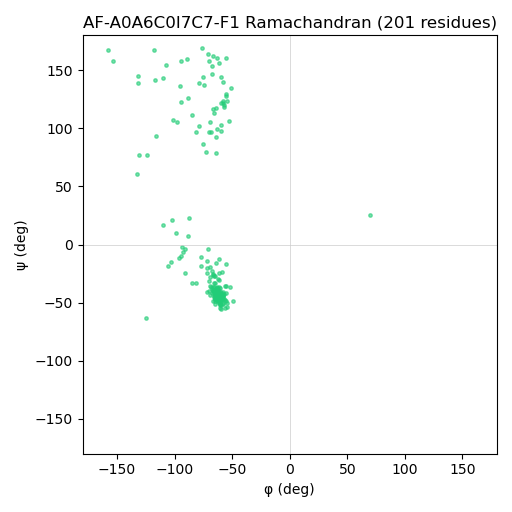ASN A N 1
ATOM 664 C CA . ASN A 1 82 ? -10.365 -7.259 -4.382 1.00 94.50 82 ASN A CA 1
ATOM 665 C C . ASN A 1 82 ? -10.856 -8.259 -3.323 1.00 94.50 82 ASN A C 1
ATOM 667 O O . ASN A 1 82 ? -12.056 -8.517 -3.236 1.00 94.50 82 ASN A O 1
ATOM 671 N N . THR A 1 83 ? -9.967 -8.764 -2.466 1.00 94.88 83 THR A N 1
ATOM 672 C CA . THR A 1 83 ? -10.328 -9.632 -1.330 1.00 94.88 83 THR A CA 1
ATOM 673 C C . THR A 1 83 ? -11.221 -8.892 -0.337 1.00 94.88 83 THR A C 1
ATOM 675 O O . THR A 1 83 ? -12.256 -9.408 0.092 1.00 94.88 83 THR A O 1
ATOM 678 N N . VAL A 1 84 ? -10.879 -7.643 -0.008 1.00 93.69 84 VAL A N 1
ATOM 679 C CA . VAL A 1 84 ? -11.725 -6.804 0.850 1.00 93.69 84 VAL A CA 1
ATOM 680 C C . VAL A 1 84 ? -13.053 -6.478 0.171 1.00 93.69 84 VAL A C 1
ATOM 682 O O . VAL A 1 84 ? -14.085 -6.569 0.835 1.00 93.69 84 VAL A O 1
ATOM 685 N N . ASN A 1 85 ? -13.056 -6.166 -1.129 1.00 92.12 85 ASN A N 1
ATOM 686 C CA . ASN A 1 85 ? -14.280 -5.916 -1.887 1.00 92.12 85 ASN A CA 1
ATOM 687 C C . ASN A 1 85 ? -15.223 -7.118 -1.837 1.00 92.12 85 ASN A C 1
ATOM 689 O O . ASN A 1 85 ? -16.371 -6.950 -1.425 1.00 92.12 85 ASN A O 1
ATOM 693 N N . ALA A 1 86 ? -14.731 -8.321 -2.144 1.00 91.62 86 ALA A N 1
ATOM 694 C CA . ALA A 1 86 ? -15.512 -9.549 -2.052 1.00 91.62 86 ALA A CA 1
ATOM 695 C C . ALA A 1 86 ? -16.119 -9.717 -0.646 1.00 91.62 86 ALA A C 1
ATOM 697 O O . ALA A 1 86 ? -17.336 -9.834 -0.505 1.00 91.62 86 ALA A O 1
ATOM 698 N N . ASN A 1 87 ? -15.306 -9.590 0.410 1.00 89.88 87 ASN A N 1
ATOM 699 C CA . ASN A 1 87 ? -15.756 -9.725 1.802 1.00 89.88 87 ASN A CA 1
ATOM 700 C C . ASN A 1 87 ? -16.901 -8.771 2.182 1.00 89.88 87 ASN A C 1
ATOM 702 O O . ASN A 1 87 ? -17.794 -9.144 2.950 1.00 89.88 87 ASN A O 1
ATOM 706 N N . ILE A 1 88 ? -16.900 -7.550 1.643 1.00 88.50 88 ILE A N 1
ATOM 707 C CA . ILE A 1 88 ? -17.927 -6.540 1.931 1.00 88.50 88 ILE A CA 1
ATOM 708 C C . ILE A 1 88 ? -19.018 -6.450 0.853 1.00 88.50 88 ILE A C 1
ATOM 710 O O . ILE A 1 88 ? -19.851 -5.550 0.920 1.00 88.50 88 ILE A O 1
ATOM 714 N N . GLY A 1 89 ? -19.055 -7.384 -0.105 1.00 86.00 89 GLY A N 1
ATOM 715 C CA . GLY A 1 89 ? -20.062 -7.425 -1.173 1.00 86.00 89 GLY A CA 1
ATOM 716 C C . GLY A 1 89 ? -19.924 -6.306 -2.209 1.00 86.00 89 GLY A C 1
ATOM 717 O O . GLY A 1 89 ? -20.910 -5.913 -2.825 1.00 86.00 89 GLY A O 1
ATOM 718 N N . LYS A 1 90 ? -18.718 -5.756 -2.375 1.00 87.31 90 LYS A N 1
ATOM 719 C CA . LYS A 1 90 ? -18.383 -4.829 -3.457 1.00 87.31 90 LYS A CA 1
ATOM 720 C C . LYS A 1 90 ? -17.876 -5.584 -4.691 1.00 87.31 90 LYS A C 1
ATOM 722 O O . LYS A 1 90 ? -17.397 -6.710 -4.557 1.00 87.31 90 LYS A O 1
ATOM 727 N N . PRO A 1 91 ? -17.925 -4.951 -5.876 1.00 87.44 91 PRO A N 1
ATOM 728 C CA . PRO A 1 91 ? -17.424 -5.562 -7.096 1.00 87.44 91 PRO A CA 1
ATOM 729 C C . PRO A 1 91 ? -15.936 -5.914 -7.027 1.00 87.44 91 PRO A C 1
ATOM 731 O O . PRO A 1 91 ? -15.136 -5.164 -6.459 1.00 87.44 91 PRO A O 1
ATOM 734 N N . VAL A 1 92 ? -15.585 -7.033 -7.654 1.00 88.81 92 VAL A N 1
ATOM 735 C CA . VAL A 1 92 ? -14.201 -7.418 -7.952 1.00 88.81 92 VAL A CA 1
ATOM 736 C C . VAL A 1 92 ? -13.876 -6.967 -9.371 1.00 88.81 92 VAL A C 1
ATOM 738 O O . VAL A 1 92 ? -14.694 -7.138 -10.276 1.00 88.81 92 VAL A O 1
ATOM 741 N N . TYR A 1 93 ? -12.692 -6.388 -9.550 1.00 87.56 93 TYR A N 1
ATOM 742 C CA . TYR A 1 93 ? -12.253 -5.811 -10.819 1.00 87.56 93 TYR A CA 1
ATOM 743 C C . TYR A 1 93 ? -11.132 -6.639 -11.446 1.00 87.56 93 TYR A C 1
ATOM 745 O O . TYR A 1 93 ? -10.267 -7.159 -10.734 1.00 87.56 93 TYR A O 1
ATOM 753 N N . GLY A 1 94 ? -11.152 -6.741 -12.776 1.00 88.94 94 GLY A N 1
ATOM 754 C CA . GLY A 1 94 ? -10.044 -7.273 -13.567 1.00 88.94 94 GLY A CA 1
ATOM 755 C C . GLY A 1 94 ? -8.897 -6.268 -13.706 1.00 88.94 94 GLY A C 1
ATOM 756 O O . GLY A 1 94 ? -9.033 -5.096 -13.352 1.00 88.94 94 GLY A O 1
ATOM 757 N N . ALA A 1 95 ? -7.756 -6.736 -14.215 1.00 87.50 95 ALA A N 1
ATOM 758 C CA . ALA A 1 95 ? -6.522 -5.954 -14.309 1.00 87.50 95 ALA A CA 1
ATOM 759 C C . ALA A 1 95 ? -6.692 -4.643 -15.094 1.00 87.50 95 ALA A C 1
ATOM 761 O O . ALA A 1 95 ? -6.304 -3.581 -14.606 1.00 87.50 95 ALA A O 1
ATOM 762 N N . GLU A 1 96 ? -7.326 -4.707 -16.265 1.00 87.00 96 GLU A N 1
ATOM 763 C CA . GLU A 1 96 ? -7.549 -3.549 -17.139 1.00 87.00 96 GLU A CA 1
ATOM 764 C C . GLU A 1 96 ? -8.431 -2.483 -16.478 1.00 87.00 96 GLU A C 1
ATOM 766 O O . GLU A 1 96 ? -8.069 -1.306 -16.441 1.00 87.00 96 GLU A O 1
ATOM 771 N N . ASP A 1 97 ? -9.556 -2.895 -15.883 1.00 88.31 97 ASP A N 1
ATOM 772 C CA . ASP A 1 97 ? -10.450 -1.990 -15.157 1.00 88.31 97 ASP A CA 1
ATOM 773 C C . ASP A 1 97 ? -9.749 -1.336 -13.968 1.00 88.31 97 ASP A C 1
ATOM 775 O O . ASP A 1 97 ? -9.907 -0.137 -13.733 1.00 88.31 97 ASP A O 1
ATOM 779 N N . CYS A 1 98 ? -8.951 -2.105 -13.226 1.00 90.12 98 CYS A N 1
ATOM 780 C CA . CYS A 1 98 ? -8.151 -1.567 -12.141 1.00 90.12 98 CYS A CA 1
ATOM 781 C C . CYS A 1 98 ? -7.162 -0.511 -12.634 1.00 90.12 98 CYS A C 1
ATOM 783 O O . CYS A 1 98 ? -7.148 0.584 -12.078 1.00 90.12 98 CYS A O 1
ATOM 785 N N . LEU A 1 99 ? -6.370 -0.801 -13.669 1.00 89.44 99 LEU A N 1
ATOM 786 C CA . LEU A 1 99 ? -5.407 0.158 -14.221 1.00 89.44 99 LEU A CA 1
ATOM 787 C C . LEU A 1 99 ? -6.091 1.438 -14.697 1.00 89.44 99 LEU A C 1
ATOM 789 O O . LEU A 1 99 ? -5.629 2.532 -14.377 1.00 89.44 99 LEU A O 1
ATOM 793 N N . ARG A 1 100 ? -7.214 1.316 -15.409 1.00 88.81 100 ARG A N 1
ATOM 794 C CA . ARG A 1 100 ? -8.004 2.463 -15.869 1.00 88.81 100 ARG A CA 1
ATOM 795 C C . ARG A 1 100 ? -8.463 3.332 -14.697 1.00 88.81 100 ARG A C 1
ATOM 797 O O . ARG A 1 100 ? -8.200 4.532 -14.680 1.00 88.81 100 ARG A O 1
ATOM 804 N N . LEU A 1 101 ? -9.065 2.723 -13.674 1.00 90.00 101 LEU A N 1
ATOM 805 C CA . LEU A 1 101 ? -9.510 3.441 -12.477 1.00 90.00 101 LEU A CA 1
ATOM 806 C C . LEU A 1 101 ? -8.340 4.070 -11.708 1.00 90.00 101 LEU A C 1
ATOM 808 O O . LEU A 1 101 ? -8.477 5.167 -11.171 1.00 90.00 101 LEU A O 1
ATOM 812 N N . LEU A 1 102 ? -7.189 3.404 -11.633 1.00 91.19 102 LEU A N 1
ATOM 813 C CA . LEU A 1 102 ? -6.007 3.933 -10.951 1.00 91.19 102 LEU A CA 1
ATOM 814 C C . LEU A 1 102 ? -5.428 5.150 -11.679 1.00 91.19 102 LEU A C 1
ATOM 816 O O . LEU A 1 102 ? -5.137 6.148 -11.020 1.00 91.19 102 LEU A O 1
ATOM 820 N N . LYS A 1 103 ? -5.357 5.117 -13.015 1.00 90.56 103 LYS A N 1
ATOM 821 C CA . LYS A 1 103 ? -4.951 6.264 -13.845 1.00 90.56 103 LYS A CA 1
ATOM 822 C C . LYS A 1 103 ? -5.848 7.478 -13.622 1.00 90.56 103 LYS A C 1
ATOM 824 O O . LYS A 1 103 ? -5.353 8.582 -13.427 1.00 90.56 103 LYS A O 1
ATOM 829 N N . GLU A 1 104 ? -7.162 7.265 -13.596 1.00 89.31 104 GLU A N 1
ATOM 830 C CA . GLU A 1 104 ? -8.147 8.335 -13.403 1.00 89.31 104 GLU A CA 1
ATOM 831 C C . GLU A 1 104 ? -8.091 8.948 -11.991 1.00 89.31 104 GLU A C 1
ATOM 833 O O . GLU A 1 104 ? -8.263 10.157 -11.824 1.00 89.31 104 GLU A O 1
ATOM 838 N N . ASN A 1 105 ? -7.869 8.126 -10.958 1.00 87.81 105 ASN A N 1
ATOM 839 C CA . ASN A 1 105 ? -8.073 8.534 -9.561 1.00 87.81 105 ASN A CA 1
ATOM 840 C C . ASN A 1 105 ? -6.780 8.784 -8.770 1.00 87.81 105 ASN A C 1
ATOM 842 O O . ASN A 1 105 ? -6.820 9.437 -7.726 1.00 87.81 105 ASN A O 1
ATOM 846 N N . ILE A 1 106 ? -5.640 8.279 -9.241 1.00 91.69 106 ILE A N 1
ATOM 847 C CA . ILE A 1 106 ? -4.325 8.416 -8.601 1.00 91.69 106 ILE A CA 1
ATOM 848 C C . ILE A 1 106 ? -3.299 8.835 -9.663 1.00 91.69 106 ILE A C 1
ATOM 850 O O . ILE A 1 106 ? -2.343 8.103 -9.929 1.00 91.69 106 ILE A O 1
ATOM 854 N N . PRO A 1 107 ? -3.480 9.992 -10.315 1.00 91.38 107 PRO A N 1
ATOM 855 C CA . PRO A 1 107 ? -2.521 10.429 -11.315 1.00 91.38 107 PRO A CA 1
ATOM 856 C C . PRO A 1 107 ? -1.177 10.784 -10.630 1.00 91.38 107 PRO A C 1
ATOM 858 O O . PRO A 1 107 ? -1.188 11.205 -9.459 1.00 91.38 107 PRO A O 1
ATOM 861 N N . PRO A 1 108 ? -0.017 10.567 -11.287 1.00 91.19 108 PRO A N 1
ATOM 862 C CA . PRO A 1 108 ? 1.302 10.665 -10.650 1.00 91.19 108 PRO A CA 1
ATOM 863 C C . PRO A 1 108 ? 1.552 11.977 -9.894 1.00 91.19 108 PRO A C 1
ATOM 865 O O . PRO A 1 108 ? 2.116 11.965 -8.800 1.00 91.19 108 PRO A O 1
ATOM 868 N N . GLU A 1 109 ? 1.053 13.102 -10.403 1.00 90.31 109 GLU A N 1
ATOM 869 C CA . GLU A 1 109 ? 1.201 14.424 -9.791 1.00 90.31 109 GLU A CA 1
ATOM 870 C C . GLU A 1 109 ? 0.444 14.581 -8.461 1.00 90.31 109 GLU A C 1
ATOM 872 O O . GLU A 1 109 ? 0.820 15.402 -7.625 1.00 90.31 109 GLU A O 1
ATOM 877 N N . LYS A 1 110 ? -0.599 13.776 -8.220 1.00 90.19 110 LYS A N 1
ATOM 878 C CA . LYS A 1 110 ? -1.369 13.781 -6.959 1.00 90.19 110 LYS A CA 1
ATOM 879 C C . LYS A 1 110 ? -0.910 12.708 -5.977 1.00 90.19 110 LYS A C 1
ATOM 881 O O . LYS A 1 110 ? -1.311 12.733 -4.810 1.00 90.19 110 LYS A O 1
ATOM 886 N N . ALA A 1 111 ? -0.079 11.767 -6.421 1.00 91.00 111 ALA A N 1
ATOM 887 C CA . ALA A 1 111 ? 0.304 10.590 -5.653 1.00 91.00 111 ALA A CA 1
ATOM 888 C C . ALA A 1 111 ? 0.966 10.948 -4.312 1.00 91.00 111 ALA A C 1
ATOM 890 O O . ALA A 1 111 ? 0.596 10.381 -3.281 1.00 91.00 111 ALA A O 1
ATOM 891 N N . ALA A 1 112 ? 1.876 11.929 -4.303 1.00 91.50 112 ALA A N 1
ATOM 892 C CA . ALA A 1 112 ? 2.528 12.409 -3.083 1.00 91.50 112 ALA A CA 1
ATOM 893 C C . ALA A 1 112 ? 1.530 13.057 -2.108 1.00 91.50 112 ALA A C 1
ATOM 895 O O . ALA A 1 112 ? 1.503 12.720 -0.923 1.00 91.50 112 ALA A O 1
ATOM 896 N N . THR A 1 113 ? 0.641 13.921 -2.606 1.00 92.44 113 THR A N 1
ATOM 897 C CA . THR A 1 113 ? -0.392 14.572 -1.787 1.00 92.44 113 THR A CA 1
ATOM 898 C C . THR A 1 113 ? -1.340 13.559 -1.145 1.00 92.44 113 THR A C 1
ATOM 900 O O . THR A 1 113 ? -1.736 13.735 0.009 1.00 92.44 113 THR A O 1
ATOM 903 N N . ILE A 1 114 ? -1.682 12.477 -1.851 1.00 92.31 114 ILE A N 1
ATOM 904 C CA . ILE A 1 114 ? -2.493 11.375 -1.313 1.00 92.31 114 ILE A CA 1
ATOM 905 C C . ILE A 1 114 ? -1.790 10.723 -0.116 1.00 92.31 114 ILE A C 1
ATOM 907 O O . ILE A 1 114 ? -2.382 10.639 0.962 1.00 92.31 114 ILE A O 1
ATOM 911 N N . ARG A 1 115 ? -0.521 10.318 -0.265 1.00 94.12 115 ARG A N 1
ATOM 912 C CA . ARG A 1 115 ? 0.225 9.649 0.817 1.00 94.12 115 ARG A CA 1
ATOM 913 C C . ARG A 1 115 ? 0.427 10.566 2.024 1.00 94.12 115 ARG A C 1
ATOM 915 O O . ARG A 1 115 ? 0.191 10.162 3.163 1.00 94.12 115 ARG A O 1
ATOM 922 N N . GLN A 1 116 ? 0.758 11.834 1.785 1.00 94.44 116 GLN A N 1
ATOM 923 C CA . GLN A 1 116 ? 0.875 12.848 2.837 1.00 94.44 116 GLN A CA 1
ATOM 924 C C . GLN A 1 116 ? -0.459 13.080 3.560 1.00 94.44 116 GLN A C 1
ATOM 926 O O . GLN A 1 116 ? -0.490 13.181 4.788 1.00 94.44 116 GLN A O 1
ATOM 931 N N . SER A 1 117 ? -1.577 13.100 2.830 1.00 94.06 117 SER A N 1
ATOM 932 C CA . SER A 1 117 ? -2.912 13.234 3.424 1.00 94.06 117 SER A CA 1
ATOM 933 C C . SER A 1 117 ? -3.256 12.052 4.328 1.00 94.06 117 SER A C 1
ATOM 935 O O . SER A 1 117 ? -3.853 12.254 5.387 1.00 94.06 117 SER A O 1
ATOM 937 N N . TYR A 1 118 ? -2.847 10.831 3.964 1.00 94.50 118 TYR A N 1
ATOM 938 C CA . TYR A 1 118 ? -3.002 9.661 4.831 1.00 94.50 118 TYR A CA 1
ATOM 939 C C . TYR A 1 118 ? -2.191 9.798 6.116 1.00 94.50 118 TYR A C 1
ATOM 941 O O . TYR A 1 118 ? -2.747 9.614 7.197 1.00 94.50 118 TYR A O 1
ATOM 949 N N . ILE A 1 119 ? -0.918 10.195 6.019 1.00 95.69 119 ILE A N 1
ATOM 950 C CA . ILE A 1 119 ?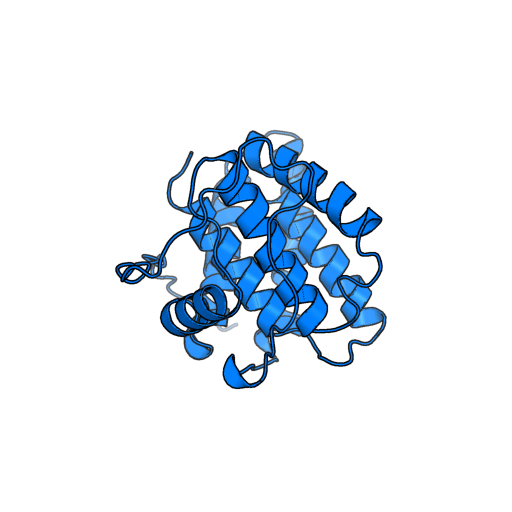 -0.046 10.431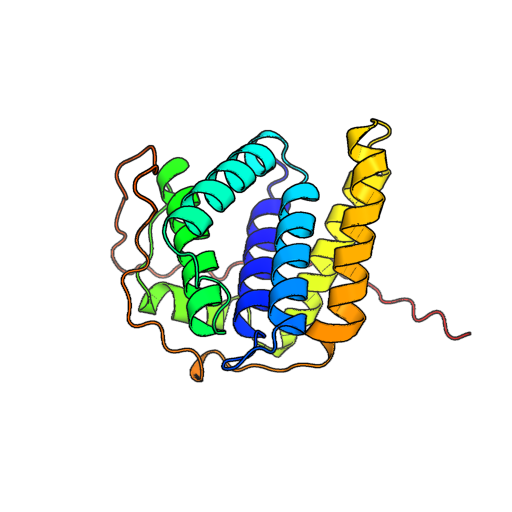 7.180 1.00 95.69 119 ILE A CA 1
ATOM 951 C C . ILE A 1 119 ? -0.660 11.472 8.128 1.00 95.69 119 ILE A C 1
ATOM 953 O O . ILE A 1 119 ? -0.732 11.246 9.337 1.00 95.69 119 ILE A O 1
ATOM 957 N N . VAL A 1 120 ? -1.149 12.594 7.590 1.00 94.94 120 VAL A N 1
ATOM 958 C CA . VAL A 1 120 ? -1.825 13.641 8.375 1.00 94.94 120 VAL A CA 1
ATOM 959 C C . VAL A 1 120 ? -3.084 13.096 9.048 1.00 94.94 120 VAL A C 1
ATOM 961 O O . VAL A 1 120 ? -3.301 13.348 10.236 1.00 94.94 120 VAL A O 1
ATOM 964 N N . TYR A 1 121 ? -3.894 12.326 8.316 1.00 93.75 121 TYR A N 1
ATOM 965 C CA . TYR A 1 121 ? -5.097 11.692 8.847 1.00 93.75 121 TYR A CA 1
ATOM 966 C C . TYR A 1 121 ? -4.767 10.752 10.013 1.00 93.75 121 TYR A C 1
ATOM 968 O O . TYR A 1 121 ? -5.276 10.960 11.114 1.00 93.75 121 TYR A O 1
ATOM 976 N N . VAL A 1 122 ? -3.879 9.768 9.824 1.00 94.38 122 VAL A N 1
ATOM 977 C CA . VAL A 1 122 ? -3.570 8.792 10.882 1.00 94.38 122 VAL A CA 1
ATOM 978 C C . VAL A 1 122 ? -2.905 9.453 12.083 1.00 94.38 122 VAL A C 1
ATOM 980 O O . VAL A 1 122 ? -3.255 9.130 13.212 1.00 94.38 122 VAL A O 1
ATOM 983 N N . ARG A 1 123 ? -2.021 10.439 11.876 1.00 94.81 123 ARG A N 1
ATOM 984 C CA . ARG A 1 123 ? -1.410 11.199 12.975 1.00 94.81 123 ARG A CA 1
ATOM 985 C C . ARG A 1 123 ? -2.465 11.893 13.832 1.00 94.81 123 ARG A C 1
ATOM 987 O O . ARG A 1 123 ? -2.394 11.824 15.056 1.00 94.81 123 ARG A O 1
ATOM 994 N N . LYS A 1 124 ? -3.437 12.547 13.196 1.00 93.50 124 LYS A N 1
ATOM 995 C CA . LYS A 1 124 ? -4.525 13.257 13.876 1.00 93.50 124 LYS A CA 1
ATOM 996 C C . LYS A 1 124 ? -5.438 12.302 14.644 1.00 93.50 124 LYS A C 1
ATOM 998 O O . LYS A 1 124 ? -5.790 12.594 15.783 1.00 93.50 124 LYS A O 1
ATOM 1003 N N . GLU A 1 125 ? -5.809 11.178 14.043 1.00 92.56 125 GLU A N 1
ATOM 1004 C CA . GLU A 1 125 ? -6.676 10.195 14.696 1.00 92.56 125 GLU A CA 1
ATOM 1005 C C . GLU A 1 125 ? -5.969 9.532 15.886 1.00 92.56 125 GLU A C 1
ATOM 1007 O O . GLU A 1 125 ? -6.503 9.552 16.991 1.00 92.56 125 GLU A O 1
ATOM 1012 N N . TRP A 1 126 ? -4.733 9.055 15.710 1.00 94.00 126 TRP A N 1
ATOM 1013 C CA . TRP A 1 126 ? -3.978 8.407 16.788 1.00 94.00 126 TRP A CA 1
ATOM 1014 C C . TRP A 1 126 ? -3.546 9.364 17.901 1.00 94.00 126 TRP A C 1
ATOM 1016 O O . TRP A 1 126 ? -3.462 8.942 19.046 1.00 94.00 126 TRP A O 1
ATOM 1026 N N . SER A 1 127 ? -3.342 10.659 17.625 1.00 92.31 127 SER A N 1
ATOM 1027 C CA . SER A 1 127 ? -3.034 11.636 18.687 1.00 92.31 127 SER A CA 1
ATOM 1028 C C . SER A 1 127 ? -4.160 11.833 19.706 1.00 92.31 127 SER A C 1
ATOM 1030 O O . SER A 1 127 ? -3.932 12.400 20.769 1.00 92.31 127 SER A O 1
ATOM 1032 N N . ARG A 1 128 ? -5.378 11.392 19.375 1.00 91.00 128 ARG A N 1
ATOM 1033 C CA . ARG A 1 128 ? -6.551 11.475 20.254 1.00 91.00 128 ARG A CA 1
ATOM 1034 C C . ARG A 1 128 ? -6.775 10.198 21.055 1.00 91.00 128 ARG A C 1
ATOM 1036 O O . ARG A 1 128 ? -7.619 10.190 21.943 1.00 91.00 128 ARG A O 1
ATOM 1043 N N . ASP A 1 129 ? -6.049 9.133 20.731 1.00 89.75 129 ASP A N 1
ATOM 1044 C CA . ASP A 1 129 ? -6.156 7.839 21.386 1.00 89.75 129 ASP A CA 1
ATOM 1045 C C . ASP A 1 129 ? -5.056 7.708 22.450 1.00 89.75 129 ASP A C 1
ATOM 1047 O O . ASP A 1 129 ? -3.880 7.524 22.138 1.00 89.75 129 ASP A O 1
ATOM 1051 N N . MET A 1 130 ? -5.449 7.817 23.722 1.00 90.44 130 MET A N 1
ATOM 1052 C CA . MET A 1 130 ? -4.547 7.702 24.876 1.00 90.44 130 MET A CA 1
ATOM 1053 C C . MET A 1 130 ? -4.381 6.258 25.379 1.00 90.44 130 MET A C 1
ATOM 1055 O O . MET A 1 130 ? -3.781 6.034 26.429 1.00 90.44 130 MET A O 1
ATOM 1059 N N . THR A 1 131 ? -4.911 5.259 24.668 1.00 94.12 131 THR A N 1
ATOM 1060 C CA . THR A 1 131 ? -4.691 3.852 25.020 1.00 94.12 131 THR A CA 1
ATOM 1061 C C . THR A 1 131 ? -3.246 3.432 24.735 1.00 94.12 131 THR A C 1
ATOM 1063 O O . THR A 1 131 ? -2.522 4.069 23.967 1.00 94.12 131 THR A O 1
ATOM 1066 N N . MET A 1 132 ? -2.823 2.295 25.297 1.00 90.31 132 MET A N 1
ATOM 1067 C CA . MET A 1 132 ? -1.508 1.710 24.998 1.00 90.31 132 MET A CA 1
ATOM 1068 C C . MET A 1 132 ? -1.315 1.471 23.492 1.00 90.31 132 MET A C 1
ATOM 1070 O O . MET A 1 132 ? -0.228 1.663 22.946 1.00 90.31 132 MET A O 1
ATOM 1074 N N . THR A 1 133 ? -2.395 1.100 22.801 1.00 89.12 133 THR A N 1
ATOM 1075 C CA . THR A 1 133 ? -2.416 0.928 21.349 1.00 89.12 133 THR A CA 1
ATOM 1076 C C . THR A 1 133 ? -2.126 2.243 20.633 1.00 89.12 133 THR A C 1
ATOM 1078 O O . THR A 1 133 ? -1.270 2.258 19.746 1.00 89.12 133 THR A O 1
ATOM 1081 N N . GLY A 1 134 ? -2.760 3.342 21.053 1.00 89.00 134 GLY A N 1
ATOM 1082 C CA . GLY A 1 134 ? -2.509 4.674 20.506 1.00 89.00 134 GLY A CA 1
ATOM 1083 C C . GLY A 1 134 ? -1.083 5.168 20.738 1.00 89.00 134 GLY A C 1
ATOM 1084 O O . GLY A 1 134 ? -0.417 5.596 19.794 1.00 89.00 134 GLY A O 1
ATOM 1085 N N . ILE A 1 135 ? -0.549 4.981 21.947 1.00 90.25 135 ILE A N 1
ATOM 1086 C CA . ILE A 1 135 ? 0.855 5.288 22.265 1.00 90.25 135 ILE A CA 1
ATOM 1087 C C . ILE A 1 135 ? 1.799 4.477 21.366 1.00 90.25 135 ILE A C 1
ATOM 1089 O O . ILE A 1 135 ? 2.740 5.019 20.782 1.00 90.25 135 ILE A O 1
ATOM 1093 N N . SER A 1 136 ? 1.523 3.182 21.187 1.00 92.56 136 SER A N 1
ATOM 1094 C CA . SER A 1 136 ? 2.333 2.318 20.325 1.00 92.56 136 SER A CA 1
ATOM 1095 C C . SER A 1 136 ? 2.248 2.696 18.840 1.00 92.56 136 SER A C 1
ATOM 1097 O O . SER A 1 136 ? 3.203 2.453 18.103 1.00 92.56 136 SER A O 1
ATOM 1099 N N . ALA A 1 137 ? 1.153 3.327 18.394 1.00 93.56 137 ALA A N 1
ATOM 1100 C CA . ALA A 1 137 ? 0.967 3.758 17.009 1.00 93.56 137 ALA A CA 1
ATOM 1101 C C . ALA A 1 137 ? 1.963 4.852 16.595 1.00 93.56 137 ALA A C 1
ATOM 1103 O O . ALA A 1 137 ? 2.342 4.926 15.426 1.00 93.56 137 ALA A O 1
ATOM 1104 N N . VAL A 1 138 ? 2.449 5.658 17.549 1.00 93.62 138 VAL A N 1
ATOM 1105 C CA . VAL A 1 138 ? 3.375 6.774 17.296 1.00 93.62 138 VAL A CA 1
ATOM 1106 C C . VAL A 1 138 ? 4.635 6.322 16.557 1.00 93.62 138 VAL A C 1
ATOM 1108 O O . VAL A 1 138 ? 5.071 7.009 15.633 1.00 93.62 138 VAL A O 1
ATOM 1111 N N . LYS A 1 139 ? 5.213 5.168 16.917 1.00 95.69 139 LYS A N 1
ATOM 1112 C CA . LYS A 1 139 ? 6.423 4.663 16.243 1.00 95.69 139 LYS A CA 1
ATOM 1113 C C . LYS A 1 139 ? 6.147 4.288 14.783 1.00 95.69 139 LYS A C 1
ATOM 1115 O O . LYS A 1 139 ? 6.910 4.664 13.906 1.00 95.69 139 LYS A O 1
ATOM 1120 N N . TYR A 1 140 ? 5.006 3.656 14.513 1.00 97.56 140 TYR A N 1
ATOM 1121 C CA . TYR A 1 140 ? 4.619 3.256 13.162 1.00 97.56 140 TYR A CA 1
ATOM 1122 C C . TYR A 1 140 ? 4.297 4.474 12.289 1.00 97.56 140 TYR A C 1
ATOM 1124 O O . TYR A 1 140 ? 4.642 4.507 11.114 1.00 97.56 140 TYR A O 1
ATOM 1132 N N . ILE A 1 141 ? 3.697 5.522 12.863 1.00 96.75 141 ILE A N 1
ATOM 1133 C CA . ILE A 1 141 ? 3.475 6.794 12.157 1.00 96.75 141 ILE A CA 1
ATOM 1134 C C . ILE A 1 141 ? 4.810 7.459 11.805 1.00 96.75 141 ILE A C 1
ATOM 1136 O O . ILE A 1 141 ? 4.941 7.995 10.706 1.00 96.75 141 ILE A O 1
ATOM 1140 N N . LYS A 1 142 ? 5.803 7.415 12.705 1.00 95.88 142 LYS A N 1
ATOM 1141 C CA . LYS A 1 142 ? 7.158 7.902 12.403 1.00 95.88 142 LYS A CA 1
ATOM 1142 C C . LYS A 1 142 ? 7.772 7.133 11.237 1.00 95.88 142 LYS A C 1
ATOM 1144 O O . LYS A 1 142 ? 8.257 7.778 10.318 1.00 95.88 142 LYS A O 1
ATOM 1149 N N . ASP A 1 143 ? 7.658 5.805 11.217 1.00 95.56 143 ASP A N 1
ATOM 1150 C CA . ASP A 1 143 ? 8.142 4.998 10.090 1.00 95.56 143 ASP A CA 1
ATOM 1151 C C . ASP A 1 143 ? 7.484 5.413 8.765 1.00 95.56 143 ASP A C 1
ATOM 1153 O O . ASP A 1 143 ? 8.176 5.582 7.763 1.00 95.56 143 ASP A O 1
ATOM 1157 N N . LEU A 1 144 ? 6.162 5.640 8.753 1.00 96.81 144 LEU A N 1
ATOM 1158 C CA . LEU A 1 144 ? 5.463 6.121 7.554 1.00 96.81 144 LEU A CA 1
ATOM 1159 C C . LEU A 1 144 ? 5.999 7.478 7.073 1.00 96.81 144 LEU A C 1
ATOM 1161 O O . LEU A 1 144 ? 6.177 7.663 5.872 1.00 96.81 144 LEU A O 1
ATOM 1165 N N . ILE A 1 145 ? 6.256 8.413 7.996 1.00 95.69 145 ILE A N 1
ATOM 1166 C CA . ILE A 1 145 ? 6.798 9.746 7.687 1.00 95.69 145 ILE A CA 1
ATOM 1167 C C . ILE A 1 145 ? 8.211 9.639 7.117 1.00 95.69 145 ILE A C 1
ATOM 1169 O O . ILE A 1 145 ? 8.483 10.208 6.062 1.00 95.69 145 ILE A O 1
ATOM 1173 N N . THR A 1 146 ? 9.092 8.914 7.805 1.00 94.12 146 THR A N 1
ATOM 1174 C CA . THR A 1 146 ? 10.496 8.766 7.413 1.00 94.12 146 THR A CA 1
ATOM 1175 C C . THR A 1 146 ? 10.599 8.144 6.029 1.00 94.12 146 THR A C 1
ATOM 1177 O O . THR A 1 146 ? 11.252 8.697 5.154 1.00 94.12 146 THR A O 1
ATOM 1180 N N . VAL A 1 147 ? 9.882 7.049 5.776 1.00 93.56 147 VAL A N 1
ATOM 1181 C CA . VAL A 1 147 ? 9.921 6.389 4.466 1.00 93.56 147 VAL A CA 1
ATOM 1182 C C . VAL A 1 147 ? 9.321 7.270 3.358 1.00 93.56 147 VAL A C 1
ATOM 1184 O O . VAL A 1 147 ? 9.840 7.284 2.241 1.00 93.56 147 VAL A O 1
ATOM 1187 N N . GLU A 1 148 ? 8.267 8.043 3.641 1.00 93.25 148 GLU A N 1
ATOM 1188 C CA . GLU A 1 148 ? 7.725 9.004 2.670 1.00 93.25 148 GLU A CA 1
ATOM 1189 C C . GLU A 1 148 ? 8.764 10.057 2.266 1.00 93.25 148 GLU A C 1
ATOM 1191 O O . GLU A 1 148 ? 8.961 10.319 1.079 1.00 93.25 148 GLU A O 1
ATOM 1196 N N . GLN A 1 149 ? 9.442 10.653 3.244 1.00 90.38 149 GLN A N 1
ATOM 1197 C CA . GLN A 1 149 ? 10.422 11.717 3.019 1.00 90.38 149 GLN A CA 1
ATOM 1198 C C . GLN A 1 149 ? 11.711 11.190 2.382 1.00 90.38 149 GLN A C 1
ATOM 1200 O O . GLN A 1 149 ? 12.260 11.806 1.469 1.00 90.38 149 GLN A O 1
ATOM 1205 N N . ASP A 1 150 ? 12.178 10.026 2.823 1.00 88.62 150 ASP A N 1
ATOM 1206 C CA . ASP A 1 150 ? 13.503 9.543 2.456 1.00 88.62 150 ASP A CA 1
ATOM 1207 C C . ASP A 1 150 ? 13.506 8.687 1.196 1.00 88.62 150 ASP A C 1
ATOM 1209 O O . ASP A 1 150 ? 14.542 8.624 0.526 1.00 88.62 150 ASP A O 1
ATOM 1213 N N . TYR A 1 151 ? 12.373 8.066 0.857 1.00 88.88 151 TYR A N 1
ATOM 1214 C CA . TYR A 1 151 ? 12.276 7.123 -0.250 1.00 88.88 151 TYR A CA 1
ATOM 1215 C C . TYR A 1 151 ? 11.198 7.504 -1.266 1.00 88.88 151 TYR A C 1
ATOM 1217 O O . TYR A 1 151 ? 11.534 7.813 -2.410 1.00 88.88 151 TYR A O 1
ATOM 1225 N N . TRP A 1 152 ? 9.918 7.530 -0.875 1.00 86.88 152 TRP A N 1
ATOM 1226 C CA . TRP A 1 152 ? 8.831 7.697 -1.848 1.00 86.88 152 TRP A CA 1
ATOM 1227 C C . TRP A 1 152 ? 8.863 9.063 -2.529 1.00 86.88 152 TRP A C 1
ATOM 1229 O O . TRP A 1 152 ? 8.839 9.133 -3.748 1.00 86.88 152 TRP A O 1
ATOM 1239 N N . SER A 1 153 ? 8.985 10.162 -1.786 1.00 80.75 153 SER A N 1
ATOM 1240 C CA . SER A 1 153 ? 8.940 11.517 -2.363 1.00 80.75 153 SER A CA 1
ATOM 1241 C C . SER A 1 153 ? 10.050 11.832 -3.379 1.00 80.75 153 SER A C 1
ATOM 1243 O O . SER A 1 153 ? 9.940 12.817 -4.104 1.00 80.75 153 SER A O 1
ATOM 1245 N N . LYS A 1 154 ? 11.089 10.992 -3.470 1.00 84.25 154 LYS A N 1
ATOM 1246 C CA . LYS A 1 154 ? 12.212 11.141 -4.408 1.00 84.25 154 LYS A CA 1
ATOM 1247 C C . LYS A 1 154 ? 12.012 10.390 -5.727 1.00 84.25 154 LYS A C 1
ATOM 1249 O O . LYS A 1 154 ? 12.848 10.510 -6.617 1.00 84.25 154 LYS A O 1
ATOM 1254 N N . LYS A 1 155 ? 10.950 9.588 -5.850 1.00 84.94 155 LYS A N 1
ATOM 1255 C CA . LYS A 1 155 ? 10.673 8.768 -7.035 1.00 84.94 155 LYS A CA 1
ATOM 1256 C C . LYS A 1 155 ? 9.497 9.329 -7.836 1.00 84.94 155 LYS A C 1
ATOM 1258 O O . LYS A 1 155 ? 8.617 9.994 -7.296 1.00 84.94 155 LYS A O 1
ATOM 1263 N N . GLY A 1 156 ? 9.482 9.029 -9.129 1.00 86.56 156 GLY A N 1
ATOM 1264 C CA . GLY A 1 156 ? 8.335 9.219 -10.016 1.00 86.56 156 GLY A CA 1
ATOM 1265 C C . GLY A 1 156 ? 7.878 7.875 -10.576 1.00 86.56 156 GLY A C 1
ATOM 1266 O O . GLY A 1 156 ? 8.589 6.879 -10.448 1.00 86.56 156 GLY A O 1
ATOM 1267 N N . PHE A 1 157 ? 6.696 7.842 -11.184 1.00 91.69 157 PHE A N 1
ATOM 1268 C CA . PHE A 1 157 ? 6.190 6.661 -11.880 1.00 91.69 157 PHE A CA 1
ATOM 1269 C C . PHE A 1 157 ? 5.205 7.060 -12.984 1.00 91.69 157 PHE A C 1
ATOM 1271 O O . PHE A 1 157 ? 4.584 8.122 -12.902 1.00 91.69 157 PHE A O 1
ATOM 1278 N N . SER A 1 158 ? 5.025 6.183 -13.972 1.00 92.25 158 SER A N 1
ATOM 1279 C CA . SER A 1 158 ? 3.878 6.195 -14.879 1.00 92.25 158 SER A CA 1
ATOM 1280 C C . SER A 1 158 ? 3.081 4.906 -14.718 1.00 92.25 158 SER A C 1
ATOM 1282 O O . SER A 1 158 ? 3.643 3.823 -14.548 1.00 92.25 158 SER A O 1
ATOM 1284 N N . TRP A 1 159 ? 1.756 5.013 -14.788 1.00 90.69 159 TRP A N 1
ATOM 1285 C CA . TRP A 1 159 ? 0.883 3.841 -14.840 1.00 90.69 159 TRP A CA 1
ATOM 1286 C C . TRP A 1 159 ? 1.006 3.069 -16.159 1.00 90.69 159 TRP A C 1
ATOM 1288 O O . TRP A 1 159 ? 0.604 1.912 -16.207 1.00 90.69 159 TRP A O 1
ATOM 1298 N N . ASP A 1 160 ? 1.524 3.689 -17.222 1.00 89.88 160 ASP A N 1
ATOM 1299 C CA . ASP A 1 160 ? 1.744 3.019 -18.512 1.00 89.88 160 ASP A CA 1
ATOM 1300 C C . ASP A 1 160 ? 2.915 2.025 -18.459 1.00 89.88 160 ASP A C 1
ATOM 1302 O O . ASP A 1 160 ? 2.919 1.029 -19.183 1.00 89.88 160 ASP A O 1
ATOM 1306 N N . ASP A 1 161 ? 3.855 2.235 -17.534 1.00 89.31 161 ASP A N 1
ATOM 1307 C CA . ASP A 1 161 ? 5.010 1.353 -17.334 1.00 89.31 161 ASP A CA 1
ATOM 1308 C C . ASP A 1 161 ? 4.642 0.068 -16.573 1.00 89.31 161 ASP A C 1
ATOM 1310 O O . ASP A 1 161 ? 5.451 -0.851 -16.460 1.00 89.31 161 ASP A O 1
ATOM 1314 N N . ILE A 1 162 ? 3.433 -0.000 -16.008 1.00 89.56 162 ILE A N 1
ATOM 1315 C CA . ILE A 1 162 ? 3.005 -1.081 -15.120 1.00 89.56 162 ILE A CA 1
ATOM 1316 C C . ILE A 1 162 ? 2.125 -2.052 -15.903 1.00 89.56 162 ILE A C 1
ATOM 1318 O O . ILE A 1 162 ? 0.960 -1.782 -16.191 1.00 89.56 162 ILE A O 1
ATOM 1322 N N . GLN A 1 163 ? 2.683 -3.220 -16.206 1.00 83.31 163 GLN A N 1
ATOM 1323 C CA . GLN A 1 163 ? 1.986 -4.291 -16.913 1.00 83.31 163 GLN A CA 1
ATOM 1324 C C . GLN A 1 163 ? 1.382 -5.282 -15.913 1.00 83.31 163 GLN A C 1
ATOM 1326 O O . GLN A 1 163 ? 2.095 -5.872 -15.103 1.00 83.31 163 GLN A O 1
ATOM 1331 N N . ILE A 1 164 ? 0.063 -5.483 -15.978 1.00 82.38 164 ILE A N 1
ATOM 1332 C CA . ILE A 1 164 ? -0.675 -6.384 -15.081 1.00 82.38 164 ILE A CA 1
ATOM 1333 C C . ILE A 1 164 ? -1.273 -7.508 -15.916 1.00 82.38 164 ILE A C 1
ATOM 1335 O O . ILE A 1 164 ? -2.353 -7.374 -16.481 1.00 82.38 164 ILE A O 1
ATOM 1339 N N . THR A 1 165 ? -0.548 -8.618 -16.016 1.00 71.00 165 THR A N 1
ATOM 1340 C CA . THR A 1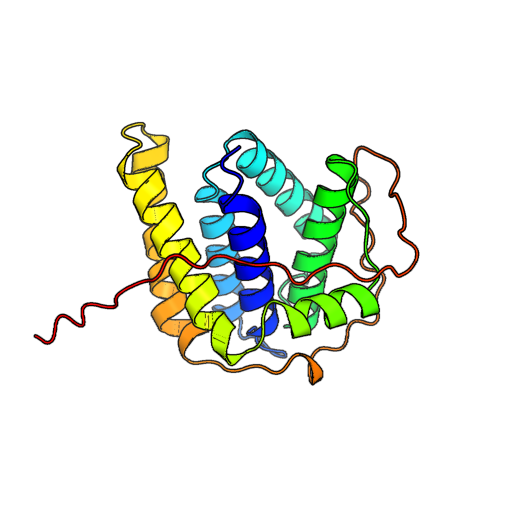 165 ? -0.900 -9.733 -16.912 1.00 71.00 165 THR A CA 1
ATOM 1341 C C . THR A 1 165 ? -1.522 -10.924 -16.184 1.00 71.00 165 THR A C 1
ATOM 1343 O O . THR A 1 165 ? -2.118 -11.794 -16.812 1.00 71.00 165 THR A O 1
ATOM 1346 N N . GLN A 1 166 ? -1.404 -10.982 -14.856 1.00 73.12 166 GLN A N 1
ATOM 1347 C CA . GLN A 1 166 ? -1.889 -12.112 -14.058 1.00 73.12 166 GLN A CA 1
ATOM 1348 C C . GLN A 1 166 ? -3.301 -11.869 -13.517 1.00 73.12 166 GLN A C 1
ATOM 1350 O O . GLN A 1 166 ? -3.736 -10.733 -13.323 1.00 73.12 166 GLN A O 1
ATOM 1355 N N . ASN A 1 167 ? -3.998 -12.955 -13.183 1.00 79.38 167 ASN A N 1
ATOM 1356 C CA . ASN A 1 167 ? -5.293 -12.889 -12.516 1.00 79.38 167 ASN A CA 1
ATOM 1357 C C . ASN A 1 167 ? -5.175 -12.162 -11.158 1.00 79.38 167 ASN A C 1
ATOM 1359 O O . ASN A 1 167 ? -4.441 -12.597 -10.267 1.00 79.38 167 ASN A O 1
ATOM 1363 N N . ILE A 1 168 ? -5.924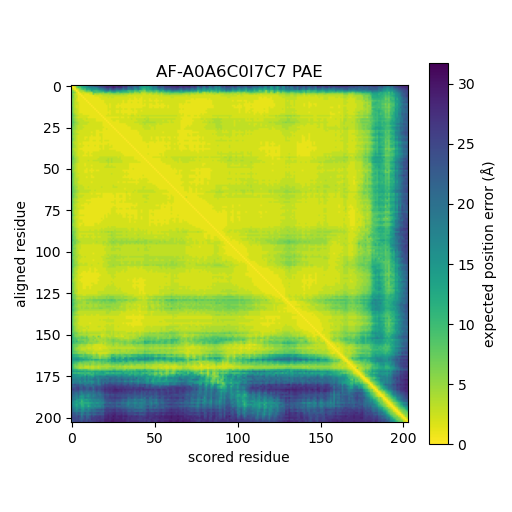 -11.070 -10.982 1.00 86.56 168 ILE A N 1
ATOM 1364 C CA . ILE A 1 168 ? -5.988 -10.281 -9.738 1.00 86.56 168 ILE A CA 1
ATOM 1365 C C . ILE A 1 168 ? -7.250 -10.560 -8.903 1.00 86.56 168 ILE A C 1
ATOM 1367 O O . ILE A 1 168 ? -7.643 -9.740 -8.070 1.00 86.56 168 ILE A O 1
ATOM 1371 N N . GLY A 1 169 ? -7.892 -11.710 -9.117 1.00 87.81 169 GLY A N 1
ATOM 1372 C CA . GLY A 1 169 ? -9.009 -12.186 -8.304 1.00 87.81 169 GLY A CA 1
ATOM 1373 C C . GLY A 1 169 ? -8.665 -12.269 -6.809 1.00 87.81 169 GLY A C 1
ATOM 1374 O O . GLY A 1 169 ? -7.487 -12.273 -6.443 1.00 87.81 169 GLY A O 1
ATOM 1375 N N . PRO A 1 170 ? -9.681 -12.296 -5.929 1.00 91.38 170 PRO A N 1
ATOM 1376 C CA . PRO A 1 170 ? -9.473 -12.298 -4.486 1.00 91.38 170 PRO A CA 1
ATOM 1377 C C . PRO A 1 170 ? -8.736 -13.557 -4.011 1.00 91.38 170 PRO A C 1
ATOM 1379 O O . PRO A 1 170 ? -8.708 -14.577 -4.698 1.00 91.38 170 PRO A O 1
ATOM 1382 N N . LEU A 1 171 ? -8.148 -13.483 -2.815 1.00 89.81 171 LEU A N 1
ATOM 1383 C CA . LEU A 1 171 ? -7.605 -14.657 -2.133 1.00 89.81 171 LEU A CA 1
ATOM 1384 C C . LEU A 1 171 ? -8.708 -15.684 -1.840 1.00 89.81 171 LEU A C 1
ATOM 1386 O O . LEU A 1 171 ? -9.887 -15.333 -1.726 1.00 89.81 171 LEU A O 1
ATOM 1390 N N . SER A 1 172 ? -8.315 -16.950 -1.690 1.00 83.06 172 SER A N 1
ATOM 1391 C CA . SER A 1 172 ? -9.240 -18.062 -1.440 1.00 83.06 172 SER A CA 1
ATOM 1392 C C . SER A 1 172 ? -10.017 -17.911 -0.130 1.00 83.06 172 SER A C 1
ATOM 1394 O O . SER A 1 172 ? -11.127 -18.424 -0.027 1.00 83.06 172 SER A O 1
ATOM 1396 N N . SER A 1 173 ? -9.491 -17.162 0.845 1.00 77.38 173 SER A N 1
ATOM 1397 C CA . SER A 1 173 ? -10.182 -16.843 2.099 1.00 77.38 173 SER A CA 1
ATOM 1398 C C . SER A 1 173 ? -11.352 -15.861 1.980 1.00 77.38 173 SER A C 1
ATOM 1400 O O . SER A 1 173 ? -12.013 -15.577 2.987 1.00 77.38 173 SER A O 1
ATOM 1402 N N . ALA A 1 174 ? -11.618 -15.299 0.795 1.00 76.62 174 ALA A N 1
ATOM 1403 C CA . ALA A 1 174 ? -12.730 -14.379 0.608 1.00 76.62 174 ALA A CA 1
ATOM 1404 C C . ALA A 1 174 ? -14.063 -15.037 1.014 1.00 76.62 174 ALA A C 1
ATOM 1406 O O . ALA A 1 174 ? -14.497 -16.037 0.453 1.00 76.62 174 ALA A O 1
ATOM 1407 N N . LYS A 1 175 ? -14.737 -14.440 2.003 1.00 71.12 175 LYS A N 1
ATOM 1408 C CA . LYS A 1 175 ? -15.915 -14.995 2.693 1.00 71.12 175 LYS A CA 1
ATOM 1409 C C . LYS A 1 175 ? -17.189 -14.999 1.851 1.00 71.12 175 LYS A C 1
ATOM 1411 O O . LYS A 1 175 ? -18.184 -15.590 2.261 1.00 71.12 175 LYS A O 1
ATOM 1416 N N . LYS A 1 176 ? -17.209 -14.274 0.733 1.00 70.69 176 LYS A N 1
ATOM 1417 C CA . LYS A 1 176 ? -18.379 -14.140 -0.140 1.00 70.69 176 LYS A CA 1
ATOM 1418 C C . LYS A 1 176 ? -17.978 -14.369 -1.584 1.00 70.69 176 LYS A C 1
ATOM 1420 O O . LYS A 1 176 ? -16.904 -13.939 -2.003 1.00 70.69 176 LYS A O 1
ATOM 1425 N N . THR A 1 177 ? -18.886 -14.981 -2.339 1.00 65.38 177 THR A N 1
ATOM 1426 C CA . THR A 1 177 ? -18.732 -15.187 -3.778 1.00 65.38 177 THR A CA 1
ATOM 1427 C C . THR A 1 177 ? -18.470 -13.848 -4.474 1.00 65.38 177 THR A C 1
ATOM 1429 O O . THR A 1 177 ? -19.239 -12.901 -4.268 1.00 65.38 177 THR A O 1
ATOM 1432 N N . PRO A 1 178 ? -17.403 -13.736 -5.286 1.00 63.06 178 PRO A N 1
ATOM 1433 C CA . PRO A 1 178 ? -17.102 -12.519 -6.023 1.00 63.06 178 PRO A CA 1
ATOM 1434 C C . PRO A 1 178 ? -18.270 -12.138 -6.931 1.00 63.06 178 PRO A C 1
ATOM 1436 O O . PRO A 1 178 ? -18.667 -12.916 -7.796 1.00 63.06 178 PRO A O 1
ATOM 1439 N N . GLN A 1 179 ? -18.799 -10.924 -6.780 1.00 62.47 179 GLN A N 1
ATOM 1440 C CA . GLN A 1 179 ? -19.608 -10.333 -7.840 1.00 62.47 179 GLN A CA 1
ATOM 1441 C C . GLN A 1 179 ? -18.650 -9.738 -8.871 1.00 62.47 179 GLN A C 1
ATOM 1443 O O . GLN A 1 179 ? -18.120 -8.639 -8.681 1.00 62.47 179 GLN A O 1
ATOM 1448 N N . ILE A 1 180 ? -18.375 -10.503 -9.929 1.00 62.12 180 ILE A N 1
ATOM 1449 C CA . ILE A 1 180 ? -17.611 -10.025 -11.084 1.00 62.12 180 ILE A CA 1
ATOM 1450 C C . ILE A 1 180 ? -18.469 -8.956 -11.761 1.00 62.12 180 ILE A C 1
ATOM 1452 O O . ILE A 1 180 ? -19.584 -9.242 -12.202 1.00 62.12 180 ILE A O 1
ATOM 1456 N N . ARG A 1 181 ? -17.998 -7.706 -11.792 1.00 59.31 181 ARG A N 1
ATOM 1457 C CA . ARG A 1 181 ? -18.731 -6.642 -12.485 1.00 59.31 181 ARG A CA 1
ATOM 1458 C C . ARG A 1 181 ? -18.500 -6.741 -13.989 1.00 59.31 181 ARG A C 1
ATOM 1460 O O . ARG A 1 181 ? -17.368 -6.911 -14.424 1.00 59.31 181 ARG A O 1
ATOM 1467 N N . ALA A 1 182 ? -19.566 -6.534 -14.758 1.00 47.41 182 ALA A N 1
ATOM 1468 C CA . ALA A 1 182 ? -19.466 -6.029 -16.123 1.00 47.41 182 ALA A CA 1
ATOM 1469 C C . ALA A 1 182 ? -18.953 -4.568 -16.096 1.00 47.41 182 ALA A C 1
ATOM 1471 O O . ALA A 1 182 ? -19.172 -3.874 -15.091 1.00 47.41 182 ALA A O 1
ATOM 1472 N N . PRO A 1 183 ? -18.287 -4.081 -17.158 1.00 43.94 183 PRO A N 1
ATOM 1473 C CA . PRO A 1 183 ? -17.717 -2.738 -17.183 1.00 43.94 183 PRO A CA 1
ATOM 1474 C C . PRO A 1 183 ? -18.837 -1.693 -17.098 1.00 43.94 183 PRO A C 1
ATOM 1476 O O . PRO A 1 183 ? -19.704 -1.619 -17.964 1.00 43.94 183 PRO A O 1
ATOM 1479 N N . ILE A 1 184 ? -18.848 -0.883 -16.036 1.00 48.16 184 ILE A N 1
ATOM 1480 C CA . ILE A 1 184 ? -19.758 0.264 -15.894 1.00 48.16 184 ILE A CA 1
ATOM 1481 C C . ILE A 1 184 ? -18.945 1.479 -15.459 1.00 48.16 184 ILE A C 1
ATOM 1483 O O . ILE A 1 184 ? -18.080 1.383 -14.587 1.00 48.16 184 ILE A O 1
ATOM 1487 N N . ASN A 1 185 ? -19.281 2.617 -16.062 1.00 41.03 185 ASN A N 1
ATOM 1488 C CA . ASN A 1 185 ? -18.778 3.954 -15.781 1.00 41.03 185 ASN A CA 1
ATOM 1489 C C . ASN A 1 185 ? -18.925 4.283 -14.279 1.00 41.03 185 ASN A C 1
ATOM 1491 O O . ASN A 1 185 ? -20.036 4.458 -13.771 1.00 41.03 185 ASN A O 1
ATOM 1495 N N . ILE A 1 186 ? -17.812 4.287 -13.543 1.00 43.12 186 ILE A N 1
ATOM 1496 C CA . ILE A 1 186 ? -17.779 4.674 -12.130 1.00 43.12 186 ILE A CA 1
ATOM 1497 C C . ILE A 1 186 ? -17.548 6.185 -12.107 1.00 43.12 186 ILE A C 1
ATOM 1499 O O . ILE A 1 186 ? -16.577 6.633 -12.713 1.00 43.12 186 ILE A O 1
ATOM 1503 N N . PRO A 1 187 ? -18.393 6.989 -11.435 1.00 34.22 187 PRO A N 1
ATOM 1504 C CA . PRO A 1 187 ? -18.097 8.405 -11.280 1.00 34.22 187 PRO A CA 1
ATOM 1505 C C . PRO A 1 187 ? -16.739 8.557 -10.579 1.00 34.22 187 PRO A C 1
ATOM 1507 O O . PRO A 1 187 ? -16.455 7.784 -9.656 1.00 34.22 187 PRO A O 1
ATOM 1510 N N . PRO A 1 188 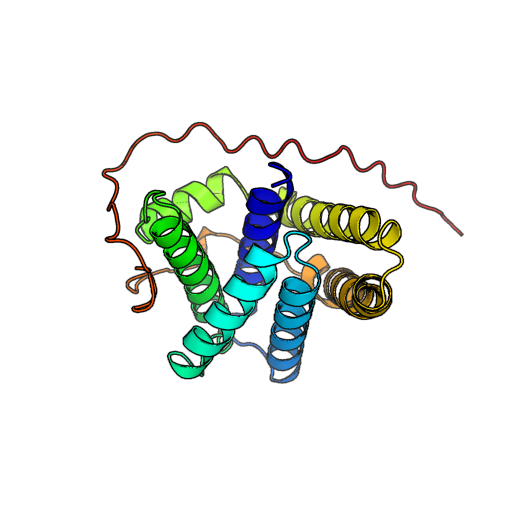? -15.905 9.526 -10.998 1.00 39.91 188 PRO A N 1
ATOM 1511 C CA . PRO A 1 188 ? -14.564 9.698 -10.463 1.00 39.91 188 PRO A CA 1
ATOM 1512 C C . PRO A 1 188 ? -14.614 9.733 -8.941 1.00 39.91 188 PRO A C 1
ATOM 1514 O O . PRO A 1 188 ? -15.475 10.380 -8.330 1.00 39.91 188 PRO A O 1
ATOM 1517 N N . PHE A 1 189 ? -13.698 8.999 -8.321 1.00 45.28 189 PHE A N 1
ATOM 1518 C CA . PHE A 1 189 ? -13.548 8.985 -6.887 1.00 45.28 189 PHE A CA 1
ATOM 1519 C C . PHE A 1 189 ? -13.152 10.399 -6.447 1.00 45.28 189 PHE A C 1
ATOM 1521 O O . PHE A 1 189 ? -11.994 10.802 -6.537 1.00 45.28 189 PHE A O 1
ATOM 1528 N N . SER A 1 190 ? -14.124 11.184 -5.973 1.00 40.88 190 SER A N 1
ATOM 1529 C CA . SER A 1 190 ? -13.857 12.479 -5.350 1.00 40.88 190 SER A CA 1
ATOM 1530 C C . SER A 1 190 ? -13.238 12.219 -3.980 1.00 40.88 190 SER A C 1
ATOM 1532 O O . SER A 1 190 ? -13.902 12.251 -2.940 1.00 40.88 190 SER A O 1
ATOM 1534 N N . LEU A 1 191 ? -11.938 11.920 -3.975 1.00 48.38 191 LEU A N 1
ATOM 1535 C CA . LEU A 1 191 ? -11.115 12.068 -2.790 1.00 48.38 191 LEU A CA 1
ATOM 1536 C C . LEU A 1 191 ? -11.137 13.571 -2.507 1.00 48.38 191 LEU A C 1
ATOM 1538 O O . LEU A 1 191 ? -10.370 14.333 -3.090 1.00 48.38 191 LEU A O 1
ATOM 1542 N N . LYS A 1 192 ? -12.074 14.022 -1.661 1.00 43.34 192 LYS A N 1
ATOM 1543 C CA . LYS A 1 192 ? -11.985 15.337 -1.023 1.00 43.34 192 LYS A CA 1
ATOM 1544 C C . LYS A 1 192 ? -10.753 15.281 -0.127 1.00 43.34 192 LYS A C 1
ATOM 1546 O O . LYS A 1 192 ? -10.858 15.009 1.068 1.00 43.34 192 LYS A O 1
ATOM 1551 N N . LEU A 1 193 ? -9.580 15.425 -0.745 1.00 42.12 193 LEU A N 1
ATOM 1552 C CA . LEU A 1 193 ? -8.314 15.576 -0.058 1.00 42.12 193 LEU A CA 1
ATOM 1553 C C . LEU A 1 193 ? -8.513 16.756 0.894 1.00 42.12 193 LEU A C 1
ATOM 1555 O O . LEU A 1 193 ? -8.942 17.823 0.443 1.00 42.12 193 LEU A O 1
ATOM 1559 N N . PRO A 1 194 ? -8.293 16.588 2.205 1.00 38.50 194 PRO A N 1
ATOM 1560 C CA . PRO A 1 194 ? -8.271 17.740 3.084 1.00 38.50 194 PRO A CA 1
ATOM 1561 C C . PRO A 1 194 ? -7.233 18.718 2.523 1.00 38.50 194 PRO A C 1
ATOM 1563 O O . PRO A 1 194 ? -6.119 18.314 2.200 1.00 38.50 194 PRO A O 1
ATOM 1566 N N . THR A 1 195 ? -7.596 19.989 2.359 1.00 34.00 195 THR A N 1
ATOM 1567 C CA . THR A 1 195 ? -6.650 21.042 1.974 1.00 34.00 195 THR A CA 1
ATOM 1568 C C . THR A 1 195 ? -5.558 21.119 3.036 1.00 34.00 195 THR A C 1
ATOM 1570 O O . THR A 1 195 ? -5.755 21.713 4.097 1.00 34.00 195 THR A O 1
ATOM 1573 N N . VAL A 1 196 ? -4.417 20.480 2.783 1.00 37.53 196 VAL A N 1
ATOM 1574 C CA . VAL A 1 196 ? -3.230 20.601 3.627 1.00 37.53 196 VAL A CA 1
ATOM 1575 C C . VAL A 1 196 ? -2.567 21.921 3.253 1.00 37.53 196 VAL A C 1
ATOM 1577 O O . VAL A 1 196 ? -1.904 22.025 2.225 1.00 37.53 196 VAL A O 1
ATOM 1580 N N . ARG A 1 197 ? -2.756 22.961 4.074 1.00 29.09 197 ARG A N 1
ATOM 1581 C CA . ARG A 1 197 ? -1.844 24.109 4.049 1.00 29.09 197 ARG A CA 1
ATOM 1582 C C . ARG A 1 197 ? -0.509 23.621 4.601 1.00 29.09 197 ARG A C 1
ATOM 1584 O O . ARG A 1 197 ? -0.383 23.410 5.804 1.00 29.09 197 ARG A O 1
ATOM 1591 N N . PHE A 1 198 ? 0.474 23.432 3.728 1.00 30.34 198 PHE A N 1
ATOM 1592 C CA . PHE A 1 198 ? 1.864 23.328 4.150 1.00 30.34 198 PHE A CA 1
ATOM 1593 C C . PHE A 1 198 ? 2.296 24.702 4.659 1.00 30.34 198 PHE A C 1
ATOM 1595 O O . PHE A 1 198 ? 2.645 25.585 3.881 1.00 30.34 198 PHE A O 1
ATOM 1602 N N . SER A 1 199 ? 2.239 24.911 5.973 1.00 28.39 199 SER A N 1
ATOM 1603 C CA . SER A 1 199 ? 3.052 25.948 6.595 1.00 28.39 199 SER A CA 1
ATOM 1604 C C . SER A 1 199 ? 4.495 25.460 6.527 1.00 28.39 199 SER A C 1
ATOM 1606 O O . SER A 1 199 ? 4.915 24.638 7.345 1.00 28.39 199 SER A O 1
ATOM 1608 N N . PHE A 1 200 ? 5.231 25.907 5.512 1.00 28.08 200 PHE A N 1
ATOM 1609 C CA . PHE A 1 200 ? 6.684 25.831 5.526 1.00 28.08 200 PHE A CA 1
ATOM 1610 C C . PHE A 1 200 ? 7.153 26.632 6.743 1.00 28.08 200 PHE A C 1
ATOM 1612 O O . PHE A 1 200 ? 7.121 27.858 6.738 1.00 28.08 200 PHE A O 1
ATOM 1619 N N . LEU A 1 201 ? 7.531 25.938 7.815 1.00 28.72 201 LEU A N 1
ATOM 1620 C CA . LEU A 1 201 ? 8.383 26.525 8.839 1.00 28.72 201 LEU A CA 1
ATOM 1621 C C . LEU A 1 201 ? 9.787 26.561 8.237 1.00 28.72 201 LEU A C 1
ATOM 1623 O O . LEU A 1 201 ? 10.555 25.607 8.357 1.00 28.72 201 LEU A O 1
ATOM 1627 N N . SER A 1 202 ? 10.075 27.638 7.510 1.00 28.92 202 SER A N 1
ATOM 1628 C CA . SER A 1 202 ? 11.442 28.087 7.280 1.00 28.92 202 SER A CA 1
ATOM 1629 C C . SER A 1 202 ? 12.077 28.341 8.648 1.00 28.92 202 SER A C 1
ATOM 1631 O O . SER A 1 202 ? 11.518 29.087 9.455 1.00 28.92 202 SER A O 1
ATOM 1633 N N . ARG A 1 203 ? 13.181 27.637 8.918 1.00 31.30 203 ARG A N 1
ATOM 1634 C CA . ARG A 1 203 ? 14.102 27.972 10.008 1.00 31.30 203 ARG A CA 1
ATOM 1635 C C . ARG A 1 203 ? 14.714 29.345 9.781 1.00 31.30 203 ARG A C 1
ATOM 1637 O O . ARG A 1 203 ? 14.876 29.704 8.594 1.00 31.30 203 ARG A O 1
#

Secondary structure (DSSP, 8-state):
--TTHHHHHHHHHHHHHHTS-SS--HHHHHHHHHHHHHHHHH-SSHHHHHHHHHHHHHHHHH-TTTTSSHHHHHHHHHHHHHHHHHHTTPPB--HHHHHHHHHHHS-HHHHHHHHHHHHHHHHHHHTT--SHHHHHHHHHHHHHHHHHHHTGGG----GGG----S--PPPTT-SS---BPPP--PPP---------------

Organism: NCBI:txid1070528

Foldseek 3Di:
DPPQQVVLLLLLQLLVLQQWAQADDPVSVVLVVLLVVLSLLLRLDPVVSVVLVVLVVLCCVVCVCCRRGSQSSNLSSLQSVQLVCLQVVHARDWPVLVLVLSCLANPQVCSLLSLVLNLVVSCVSLVVDPDPSSVVSVVSSVSSVCCSVPPRVVTTGDSVVHDHDDGSHYDPPRPHDHPHDDDDDDPRPPSVRPPDPPPPPDD

Mean predicted aligned error: 7.03 Å

Radius of gyration: 16.58 Å; Cα contacts (8 Å, |Δi|>4): 220; chains: 1; bounding box: 38×46×44 Å

pLDDT: mean 84.95, std 18.76, range [28.08, 98.38]

Sequence (203 aa):
MTKAWGPLGWATLHSVAAMYSDSPTDLEKALVTRWIESFQRTITCEMCRSHFATLLKEYYSTYPDWNASRTNLVHFVLRAHNTVNANIGKPVYGAEDCLRLLKENIPPEKAATIRQSYIVYVRKEWSRDMTMTGISAVKYIKDLITVEQDYWSKKGFSWDDIQITQNIGPLSSAKKTPQIRAPINIPPFSLKLPTVRFSFLSR

InterPro domains:
  IPR017905 ERV/ALR sulfhydryl oxidase domain [PF04777] (10-94)
  IPR017905 ERV/ALR sulfhydryl oxidase domain [PS51324] (1-106)
  IPR036774 ERV/ALR sulfhydryl oxidase domain superfamily [G3DSA:1.20.120.310] (1-104)
  IPR036774 ERV/ALR sulfhydryl oxidase domain superfamily [SSF69000] (3-98)
  IPR039799 Sulfhydryl oxidase ALR/ERV [PTHR12645] (6-97)

Solvent-accessible surface area (backbone atoms only — not comparable to full-atom values): 11641 Å² total; per-residue (Å²): 130,72,84,65,54,60,63,44,50,52,52,29,51,51,43,52,22,58,51,42,46,68,78,50,51,74,66,55,40,53,48,52,51,53,43,51,52,24,50,45,66,49,43,86,49,64,70,58,25,54,52,49,51,52,48,50,57,54,48,46,73,75,38,78,62,36,63,59,22,19,57,39,29,38,50,46,51,49,16,53,50,21,23,52,22,15,56,72,73,37,64,33,61,55,48,68,60,46,52,53,52,41,53,76,62,53,39,66,90,49,33,62,60,44,40,51,49,41,53,54,49,43,52,58,57,38,74,72,37,87,47,74,67,28,59,59,34,53,60,30,54,48,50,51,51,51,46,40,68,74,50,55,71,78,55,75,58,58,75,88,79,59,74,71,86,65,89,33,64,48,55,89,81,38,81,36,83,68,48,72,59,75,96,68,94,70,78,78,71,79,72,79,68,76,86,75,78,79,77,78,80,76,128